Protein AF-A0A3N4IUD4-F1 (afdb_monomer_lite)

Foldseek 3Di:
DDDDDDDDDDDDDDPDPDDPPVDPFADEPVRLVVLLVVLQPPQHDDLQGAADDDDCDPQNVCCVPPVDGPPCPPPPDRDYDDPDPDDDPPDPPDDDDDDPDDDHDDPDPVVLVVDWPFDLDFDCVPQDQDQPSQWDWAWDQDPVRDTDTDTHGQSLFQKTFGGARPDPVRHIDMDGDSVPDDPPDDRDNDDDLVRSQCCFQVPNLVVVVVPDDPVVCVPPANGSVRD

Radius of gyration: 27.18 Å; chains: 1; bounding box: 48×54×85 Å

Structure (mmCIF, N/CA/C/O backbone):
data_AF-A0A3N4IUD4-F1
#
_entry.id   AF-A0A3N4IUD4-F1
#
loop_
_atom_site.group_PDB
_atom_site.id
_atom_site.type_symbol
_atom_site.label_atom_id
_atom_site.label_alt_id
_atom_site.label_comp_id
_atom_site.label_asym_id
_atom_site.label_entity_id
_atom_site.label_seq_id
_atom_site.pdbx_PDB_ins_code
_atom_site.Cartn_x
_atom_site.Cartn_y
_atom_site.Cartn_z
_atom_site.occupancy
_atom_site.B_iso_or_equiv
_atom_site.auth_seq_id
_atom_site.auth_comp_id
_atom_site.auth_asym_id
_atom_site.auth_atom_id
_atom_site.pdbx_PDB_model_num
ATOM 1 N N . MET A 1 1 ? 24.949 -31.202 -27.820 1.00 29.94 1 MET A N 1
ATOM 2 C CA . MET A 1 1 ? 25.195 -32.441 -28.591 1.00 29.94 1 MET A CA 1
ATOM 3 C C . MET A 1 1 ? 23.926 -32.795 -29.337 1.00 29.94 1 MET A C 1
ATOM 5 O O . MET A 1 1 ? 22.862 -32.584 -28.777 1.00 29.94 1 MET A O 1
ATOM 9 N N . LEU A 1 2 ? 24.103 -33.352 -30.538 1.00 25.28 2 LEU A N 1
ATOM 10 C CA . LEU A 1 2 ? 23.127 -33.728 -31.574 1.00 25.28 2 LEU A CA 1
ATOM 11 C C . LEU A 1 2 ? 22.821 -32.646 -32.622 1.00 25.28 2 LEU A C 1
ATOM 13 O O . LEU A 1 2 ? 21.850 -31.902 -32.572 1.00 25.28 2 LEU A O 1
ATOM 17 N N . SER A 1 3 ? 23.768 -32.628 -33.564 1.00 26.34 3 SER A N 1
ATOM 18 C CA . SER A 1 3 ? 23.677 -32.273 -34.980 1.00 26.34 3 SER A CA 1
ATOM 19 C C . SER A 1 3 ? 22.862 -33.320 -35.745 1.00 26.34 3 SER A C 1
ATOM 21 O O . SER A 1 3 ? 22.989 -34.505 -35.439 1.00 26.34 3 SER A O 1
ATOM 23 N N . THR A 1 4 ? 22.174 -32.891 -36.807 1.00 29.33 4 THR A N 1
ATOM 24 C CA . THR A 1 4 ? 22.043 -33.661 -38.055 1.00 29.33 4 THR A CA 1
ATOM 25 C C . THR A 1 4 ? 22.088 -32.719 -39.272 1.00 29.33 4 THR A C 1
ATOM 27 O O . THR A 1 4 ? 21.125 -32.012 -39.552 1.00 29.33 4 THR A O 1
ATOM 30 N N . HIS A 1 5 ? 23.257 -32.677 -39.930 1.00 26.64 5 HIS A N 1
ATOM 31 C CA . HIS A 1 5 ? 23.529 -32.749 -41.388 1.00 26.64 5 HIS A CA 1
ATOM 32 C C . HIS A 1 5 ? 22.307 -32.893 -42.334 1.00 26.64 5 HIS A C 1
ATOM 34 O O . HIS A 1 5 ? 21.393 -33.631 -41.995 1.00 26.64 5 HIS A O 1
ATOM 40 N N . LEU A 1 6 ? 22.216 -32.371 -43.570 1.00 28.86 6 LEU A N 1
ATOM 41 C CA . LEU A 1 6 ? 23.110 -31.762 -44.584 1.00 28.86 6 LEU A CA 1
ATOM 42 C C . LEU A 1 6 ? 22.201 -31.113 -45.683 1.00 28.86 6 LEU A C 1
ATOM 44 O O . LEU A 1 6 ? 20.998 -31.377 -45.689 1.00 28.86 6 LEU A O 1
ATOM 48 N N . PRO A 1 7 ? 22.734 -30.292 -46.615 1.00 33.38 7 PRO A N 1
ATOM 49 C CA . PRO A 1 7 ? 21.972 -29.508 -47.591 1.00 33.38 7 PRO A CA 1
ATOM 50 C C . PRO A 1 7 ? 21.630 -30.311 -48.855 1.00 33.38 7 PRO A C 1
ATOM 52 O O . PRO A 1 7 ? 22.414 -31.151 -49.297 1.00 33.38 7 PRO A O 1
ATOM 55 N N . CYS A 1 8 ? 20.496 -30.005 -49.489 1.00 25.62 8 CYS A N 1
ATOM 56 C CA . CYS A 1 8 ? 20.208 -30.476 -50.842 1.00 25.62 8 CYS A CA 1
ATOM 57 C C . CYS A 1 8 ? 20.730 -29.453 -51.864 1.00 25.62 8 CYS A C 1
ATOM 59 O O . CYS A 1 8 ? 20.323 -28.291 -51.860 1.00 25.62 8 CYS A O 1
ATOM 61 N N . GLN A 1 9 ? 21.669 -29.898 -52.702 1.00 34.81 9 GLN A N 1
ATOM 62 C CA . GLN A 1 9 ? 22.176 -29.196 -53.879 1.00 34.81 9 GLN A CA 1
ATOM 63 C C . GLN A 1 9 ? 21.225 -29.386 -55.069 1.00 34.81 9 GLN A C 1
ATOM 65 O O . GLN A 1 9 ? 20.751 -30.491 -55.315 1.00 34.81 9 GLN A O 1
ATOM 70 N N . ASN A 1 10 ? 21.096 -28.315 -55.855 1.00 32.09 10 ASN A N 1
ATOM 71 C CA . ASN A 1 10 ? 20.562 -28.242 -57.218 1.00 32.09 10 ASN A CA 1
ATOM 72 C C . ASN A 1 10 ? 19.047 -28.409 -57.399 1.00 32.09 10 ASN A C 1
ATOM 74 O O . ASN A 1 10 ? 18.563 -29.497 -57.684 1.00 32.09 10 ASN A O 1
ATOM 78 N N . CYS A 1 11 ? 18.343 -27.276 -57.458 1.00 27.81 11 CYS A N 1
ATOM 79 C CA . CYS A 1 11 ? 17.388 -27.020 -58.538 1.00 27.81 11 CYS A CA 1
ATOM 80 C C . CYS A 1 11 ? 17.362 -25.519 -58.859 1.00 27.81 11 CYS A C 1
ATOM 82 O O . CYS A 1 11 ? 16.798 -24.714 -58.132 1.00 27.81 11 CYS A O 1
ATOM 84 N N . SER A 1 12 ? 18.088 -25.189 -59.926 1.00 28.50 12 SER A N 1
ATOM 85 C CA . SER A 1 12 ? 17.726 -24.268 -61.004 1.00 28.50 12 SER A CA 1
ATOM 86 C C . SER A 1 12 ? 16.928 -23.011 -60.654 1.00 28.50 12 SER A C 1
ATOM 88 O O . SER A 1 12 ? 15.731 -23.057 -60.393 1.00 28.50 12 SER A O 1
ATOM 90 N N . ILE A 1 13 ? 17.599 -21.872 -60.822 1.00 38.94 13 ILE A N 1
ATOM 91 C CA . ILE A 1 13 ? 16.980 -20.571 -61.071 1.00 38.94 13 ILE A CA 1
ATOM 92 C C . ILE A 1 13 ? 16.037 -20.724 -62.272 1.00 38.94 13 ILE A C 1
ATOM 94 O O . ILE A 1 13 ? 16.482 -20.894 -63.407 1.00 38.94 13 ILE A O 1
ATOM 98 N N . GLN A 1 14 ? 14.738 -20.664 -62.013 1.00 29.84 14 GLN A N 1
ATOM 99 C CA . GLN A 1 14 ? 13.763 -20.195 -62.982 1.00 29.84 14 GLN A CA 1
ATOM 100 C C . GLN A 1 14 ? 13.055 -19.015 -62.331 1.00 29.84 14 GLN A C 1
ATOM 102 O O . GLN A 1 14 ? 12.218 -19.180 -61.445 1.00 29.84 14 GLN A O 1
ATOM 107 N N . GLU A 1 15 ? 13.468 -17.817 -62.751 1.00 34.19 15 GLU A N 1
ATOM 108 C CA . GLU A 1 15 ? 12.711 -16.582 -62.580 1.00 34.19 15 GLU A CA 1
ATOM 109 C C . GLU A 1 15 ? 11.329 -16.808 -63.184 1.00 34.19 15 GLU A C 1
ATOM 111 O O . GLU A 1 15 ? 11.114 -16.680 -64.389 1.00 34.19 15 GLU A O 1
ATOM 116 N N . THR A 1 16 ? 10.392 -17.207 -62.336 1.00 30.03 16 THR A N 1
ATOM 117 C CA . THR A 1 16 ? 8.985 -17.191 -62.692 1.00 30.03 16 THR A CA 1
ATOM 118 C C . THR A 1 16 ? 8.494 -15.843 -62.208 1.00 30.03 16 THR A C 1
ATOM 120 O O . THR A 1 16 ? 8.413 -15.592 -61.008 1.00 30.03 16 THR A O 1
ATOM 123 N N . GLN A 1 17 ? 8.290 -14.935 -63.162 1.00 36.47 17 GLN A N 1
ATOM 124 C CA . GLN A 1 17 ? 7.597 -13.671 -62.956 1.00 36.47 17 GLN A CA 1
ATOM 125 C C . GLN A 1 17 ? 6.178 -13.987 -62.471 1.00 36.47 17 GLN A C 1
ATOM 127 O O . GLN A 1 17 ? 5.252 -14.120 -63.269 1.00 36.47 17 GLN A O 1
ATOM 132 N N . GLU A 1 18 ? 6.010 -14.164 -61.165 1.00 31.47 18 GLU A N 1
ATOM 133 C CA . GLU A 1 18 ? 4.690 -14.215 -60.562 1.00 31.47 18 GLU A CA 1
ATOM 134 C C . GLU A 1 18 ? 4.228 -12.788 -60.311 1.00 31.47 18 GLU A C 1
ATOM 136 O O . GLU A 1 18 ? 4.825 -12.009 -59.568 1.00 31.47 18 GLU A O 1
ATOM 141 N N . ASN A 1 19 ? 3.189 -12.455 -61.070 1.00 30.14 19 ASN A N 1
ATOM 142 C CA . ASN A 1 19 ? 2.453 -11.211 -61.063 1.00 30.14 19 ASN A CA 1
ATOM 143 C C . ASN A 1 19 ? 2.289 -10.666 -59.645 1.00 30.14 19 ASN A C 1
ATOM 145 O O . ASN A 1 19 ? 1.702 -11.314 -58.780 1.00 30.14 19 ASN A O 1
ATOM 149 N N . ILE A 1 20 ? 2.764 -9.437 -59.459 1.00 32.34 20 ILE A N 1
ATOM 150 C CA . ILE A 1 20 ? 2.464 -8.601 -58.306 1.00 32.34 20 ILE A CA 1
ATOM 151 C C . ILE A 1 20 ? 0.946 -8.393 -58.305 1.00 32.34 20 ILE A C 1
ATOM 153 O O . ILE A 1 20 ? 0.419 -7.520 -58.991 1.00 32.34 20 ILE A O 1
ATOM 157 N N . VAL A 1 21 ? 0.229 -9.235 -57.567 1.00 36.41 21 VAL A N 1
ATOM 158 C CA . VAL A 1 21 ? -1.084 -8.865 -57.058 1.00 36.41 21 VAL A CA 1
ATOM 159 C C . VAL A 1 21 ? -0.784 -7.952 -55.880 1.00 36.41 21 VAL A C 1
ATOM 161 O O . VAL A 1 21 ? -0.346 -8.403 -54.824 1.00 36.41 21 VAL A O 1
ATOM 164 N N . GLU A 1 22 ? -0.924 -6.648 -56.107 1.00 41.34 22 GLU A N 1
ATOM 165 C CA . GLU A 1 22 ? -0.915 -5.631 -55.059 1.00 41.34 22 GLU A CA 1
ATOM 166 C C . GLU A 1 22 ? -2.097 -5.894 -54.115 1.00 41.34 22 GLU A C 1
ATOM 168 O O . GLU A 1 22 ? -3.186 -5.351 -54.294 1.00 41.34 22 GLU A O 1
ATOM 173 N N . ASP A 1 23 ? -1.909 -6.777 -53.132 1.00 39.41 23 ASP A N 1
ATOM 174 C CA . ASP A 1 23 ? -2.911 -7.020 -52.101 1.00 39.41 23 ASP A CA 1
ATOM 175 C C . ASP A 1 23 ? -2.666 -6.048 -50.941 1.00 39.41 23 ASP A C 1
ATOM 177 O O . ASP A 1 23 ? -1.755 -6.189 -50.116 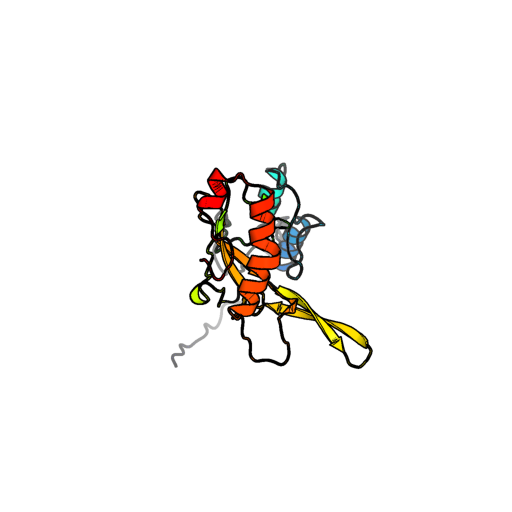1.00 39.41 23 ASP A O 1
ATOM 181 N N . TYR A 1 24 ? -3.454 -4.977 -50.961 1.00 46.94 24 TYR A N 1
ATOM 182 C CA . TYR A 1 24 ? -3.494 -3.936 -49.948 1.00 46.94 24 TYR A CA 1
ATOM 183 C C . TYR A 1 24 ? -3.915 -4.537 -48.594 1.00 46.94 24 TYR A C 1
ATOM 185 O O . TYR A 1 24 ? -4.984 -5.136 -48.498 1.00 46.94 24 TYR A O 1
ATOM 193 N N . ASN A 1 25 ? -3.102 -4.286 -47.553 1.00 50.88 25 ASN A N 1
ATOM 194 C CA . ASN A 1 25 ? -3.315 -4.507 -46.100 1.00 50.88 25 ASN A CA 1
ATOM 195 C C . ASN A 1 25 ? -2.392 -5.517 -45.402 1.00 50.88 25 ASN A C 1
ATOM 197 O O . ASN A 1 25 ? -2.758 -6.103 -44.380 1.00 50.88 25 ASN A O 1
ATOM 201 N N . ASN A 1 26 ? -1.168 -5.673 -45.890 1.00 51.97 26 ASN A N 1
ATOM 202 C CA . ASN A 1 26 ? -0.130 -6.377 -45.146 1.00 51.97 26 ASN A CA 1
ATOM 203 C C . ASN A 1 26 ? 0.578 -5.389 -44.222 1.00 51.97 26 ASN A C 1
ATOM 205 O O . ASN A 1 26 ? 1.075 -4.370 -44.698 1.00 51.97 26 ASN A O 1
ATOM 209 N N . ILE A 1 27 ? 0.612 -5.680 -42.918 1.00 55.41 27 ILE A N 1
ATOM 210 C CA . ILE A 1 27 ? 1.397 -4.889 -41.971 1.00 55.41 27 ILE A CA 1
ATOM 211 C C . ILE A 1 27 ? 2.424 -5.754 -41.247 1.00 55.41 27 ILE A C 1
ATOM 213 O O . ILE A 1 27 ? 2.137 -6.870 -40.810 1.00 55.41 27 ILE A O 1
ATOM 217 N N . ASN A 1 28 ? 3.641 -5.240 -41.119 1.00 60.28 28 ASN A N 1
ATOM 218 C CA . ASN A 1 28 ? 4.693 -5.891 -40.348 1.00 60.28 28 ASN A CA 1
ATOM 219 C C . ASN A 1 28 ? 4.474 -5.694 -38.830 1.00 60.28 28 ASN A C 1
ATOM 221 O O . ASN A 1 28 ? 3.633 -4.909 -38.390 1.00 60.28 28 ASN A O 1
ATOM 225 N N . LEU A 1 29 ? 5.240 -6.406 -37.993 1.00 49.75 29 LEU A N 1
ATOM 226 C CA . LEU A 1 29 ? 5.102 -6.332 -36.528 1.00 49.75 29 LEU A CA 1
ATOM 227 C C . LEU A 1 29 ? 5.301 -4.912 -35.976 1.00 49.75 29 LEU A C 1
ATOM 229 O O . LEU A 1 29 ? 4.660 -4.530 -34.993 1.00 49.75 29 LEU A O 1
ATOM 233 N N . HIS A 1 30 ? 6.172 -4.124 -36.606 1.00 57.16 30 HIS A N 1
ATOM 234 C CA . HIS A 1 30 ? 6.402 -2.740 -36.214 1.00 57.16 30 HIS A CA 1
ATOM 235 C C . HIS A 1 30 ? 5.164 -1.879 -36.495 1.00 57.16 30 HIS A C 1
ATOM 237 O O . HIS A 1 30 ? 4.685 -1.185 -35.601 1.00 57.16 30 HIS A O 1
ATOM 243 N N . GLU A 1 31 ? 4.580 -2.016 -37.681 1.00 56.97 31 GLU A N 1
ATOM 244 C CA . GLU A 1 31 ? 3.345 -1.348 -38.088 1.00 56.97 31 GLU A CA 1
ATOM 245 C C . GLU A 1 31 ? 2.139 -1.794 -37.250 1.00 56.97 31 GLU A C 1
ATOM 247 O O . GLU A 1 31 ? 1.318 -0.953 -36.889 1.00 56.97 31 GLU A O 1
ATOM 252 N N . LEU A 1 32 ? 2.055 -3.073 -36.850 1.00 58.19 32 LEU A N 1
ATOM 253 C CA . LEU A 1 32 ? 1.008 -3.561 -35.937 1.00 58.19 32 LEU A CA 1
ATOM 254 C C . LEU A 1 32 ? 1.154 -2.917 -34.562 1.00 58.19 32 LEU A C 1
ATOM 256 O O . LEU A 1 32 ? 0.176 -2.468 -33.968 1.00 58.19 32 LEU A O 1
ATOM 260 N N . THR A 1 33 ? 2.386 -2.834 -34.066 1.00 57.28 33 THR A N 1
ATOM 261 C CA . THR A 1 33 ? 2.673 -2.190 -32.783 1.00 57.28 33 THR A CA 1
ATOM 262 C C . THR A 1 33 ? 2.299 -0.708 -32.830 1.00 57.28 33 THR A C 1
ATOM 264 O O . THR A 1 33 ? 1.661 -0.208 -31.904 1.00 57.28 33 THR A O 1
ATOM 267 N N . SER A 1 34 ? 2.623 -0.011 -33.921 1.00 62.16 34 SER A N 1
ATOM 268 C CA . SER A 1 34 ? 2.233 1.385 -34.137 1.00 62.16 34 SER A CA 1
ATOM 269 C C . SER A 1 34 ? 0.718 1.562 -34.273 1.00 62.16 34 SER A C 1
ATOM 271 O O . SER A 1 34 ? 0.162 2.501 -33.706 1.00 62.16 34 SER A O 1
ATOM 273 N N . PHE A 1 35 ? 0.026 0.650 -34.960 1.00 62.19 35 PHE A N 1
ATOM 274 C CA . PHE A 1 35 ? -1.434 0.640 -35.048 1.00 62.19 35 PHE A CA 1
ATOM 275 C C . PHE A 1 35 ? -2.076 0.500 -33.663 1.00 62.19 35 PHE A C 1
ATOM 277 O O . PHE A 1 35 ? -2.896 1.332 -33.279 1.00 62.19 35 PHE A O 1
ATOM 284 N N . LEU A 1 36 ? -1.644 -0.489 -32.873 1.00 59.94 36 LEU A N 1
ATOM 285 C CA . LEU A 1 36 ? -2.142 -0.702 -31.514 1.00 59.94 36 LEU A CA 1
ATOM 286 C C . LEU A 1 36 ? -1.869 0.510 -30.616 1.00 59.94 36 LEU A C 1
ATOM 288 O O . LEU A 1 36 ? -2.752 0.913 -29.866 1.00 59.94 36 LEU A O 1
ATOM 292 N N . GLN A 1 37 ? -0.700 1.147 -30.736 1.00 62.66 37 GLN A N 1
ATOM 293 C CA . GLN A 1 37 ? -0.387 2.385 -30.013 1.00 62.66 37 GLN A CA 1
ATOM 294 C C . GLN A 1 37 ? -1.319 3.546 -30.390 1.00 62.66 37 GLN A C 1
ATOM 296 O O . GLN A 1 37 ? -1.754 4.277 -29.505 1.00 62.66 37 GLN A O 1
ATOM 301 N N . ASN A 1 38 ? -1.683 3.688 -31.666 1.00 63.06 38 ASN A N 1
ATOM 302 C CA . ASN A 1 38 ? -2.640 4.702 -32.131 1.00 63.06 38 ASN A CA 1
ATOM 303 C C . ASN A 1 38 ? -4.088 4.407 -31.694 1.00 63.06 38 ASN A C 1
ATOM 305 O O . ASN A 1 38 ? -4.947 5.297 -31.646 1.00 63.06 38 ASN A O 1
ATOM 309 N N . CYS A 1 39 ? -4.379 3.147 -31.377 1.00 57.44 39 CYS A N 1
ATOM 310 C CA . CYS A 1 39 ? -5.648 2.731 -30.801 1.00 57.44 39 CYS A CA 1
ATOM 311 C C . CYS A 1 39 ? -5.723 2.987 -29.294 1.00 57.44 39 CYS A C 1
ATOM 313 O O . CYS A 1 39 ? -6.825 2.974 -28.753 1.00 57.44 39 CYS A O 1
ATOM 315 N N . LEU A 1 40 ? -4.617 3.281 -28.610 1.00 59.00 40 LEU A N 1
ATOM 316 C CA . LEU A 1 40 ? -4.657 3.650 -27.200 1.00 59.00 40 LEU A CA 1
ATOM 317 C C . LEU A 1 40 ? -5.145 5.104 -27.041 1.00 59.00 40 LEU A C 1
ATOM 319 O O . LEU A 1 40 ? -4.781 5.975 -27.832 1.00 59.00 40 LEU A O 1
ATOM 323 N N . PRO A 1 41 ? -5.978 5.406 -26.030 1.00 59.25 41 PRO A N 1
ATOM 324 C CA . PRO A 1 41 ? -6.307 6.777 -25.665 1.00 59.25 41 PRO A CA 1
ATOM 325 C C . PRO A 1 41 ? -5.044 7.621 -25.441 1.00 59.25 41 PRO A C 1
ATOM 327 O O . PRO A 1 41 ? -4.057 7.136 -24.893 1.00 59.25 41 PRO A O 1
ATOM 330 N N . ASN A 1 42 ? -5.083 8.913 -25.782 1.00 61.56 42 ASN A N 1
ATOM 331 C CA . ASN A 1 42 ? -3.950 9.832 -25.564 1.00 61.56 42 ASN A CA 1
ATOM 332 C C . ASN A 1 42 ? -3.522 9.932 -24.084 1.00 61.56 42 ASN A C 1
ATOM 334 O O . ASN A 1 42 ? -2.406 10.345 -23.779 1.00 61.56 42 ASN A O 1
ATOM 338 N N . ASP A 1 43 ? -4.424 9.582 -23.164 1.00 53.19 43 ASP A N 1
ATOM 339 C CA . ASP A 1 43 ? -4.216 9.525 -21.718 1.00 53.19 43 ASP A CA 1
ATOM 340 C C . ASP A 1 43 ? -3.935 8.103 -21.194 1.00 53.19 43 ASP A C 1
ATOM 342 O O . ASP A 1 43 ? -3.904 7.895 -19.979 1.00 53.19 43 ASP A O 1
ATOM 346 N N . TYR A 1 44 ? -3.721 7.124 -22.080 1.00 53.19 44 TYR A N 1
ATOM 347 C CA . TYR A 1 44 ? -3.381 5.759 -21.694 1.00 53.19 44 TYR A CA 1
ATOM 348 C C . TYR A 1 44 ? -2.054 5.731 -20.922 1.00 53.19 44 TYR A C 1
ATOM 350 O O . TYR A 1 44 ? -1.090 6.400 -21.323 1.00 53.19 44 TYR A O 1
ATOM 358 N N . PRO A 1 45 ? -1.974 4.990 -19.800 1.00 50.94 45 PRO A N 1
ATOM 359 C CA . PRO A 1 45 ? -0.762 4.912 -19.010 1.00 50.94 45 PRO A CA 1
ATOM 360 C C . PRO A 1 45 ? 0.383 4.410 -19.876 1.00 50.94 45 PRO A C 1
ATOM 362 O O . PRO A 1 45 ? 0.354 3.319 -20.443 1.00 50.94 45 PRO A O 1
ATOM 365 N N . GLN A 1 46 ? 1.429 5.224 -19.951 1.00 54.38 46 GLN A N 1
ATOM 366 C CA . GLN A 1 46 ? 2.695 4.748 -20.475 1.00 54.38 46 GLN A CA 1
ATOM 367 C C . GLN A 1 46 ? 3.194 3.605 -19.580 1.00 54.38 46 GLN A C 1
ATOM 369 O O . GLN A 1 46 ? 2.945 3.657 -18.373 1.00 54.38 46 GLN A O 1
ATOM 374 N N . PRO A 1 47 ? 3.955 2.628 -20.109 1.00 42.22 47 PRO A N 1
ATOM 375 C CA . PRO A 1 47 ? 4.489 1.498 -19.334 1.00 42.22 47 PRO A CA 1
ATOM 376 C C . PRO A 1 47 ? 5.261 1.891 -18.054 1.00 42.22 47 PRO A C 1
ATOM 378 O O . PRO A 1 47 ? 5.536 1.056 -17.201 1.00 42.22 47 PRO A O 1
ATOM 381 N N . THR A 1 48 ? 5.605 3.173 -17.901 1.00 40.66 48 THR A N 1
ATOM 382 C CA . THR A 1 48 ? 6.339 3.771 -16.779 1.00 40.66 48 THR A CA 1
ATOM 383 C C . THR A 1 48 ? 5.497 4.688 -15.876 1.00 40.66 48 THR A C 1
ATOM 385 O O . THR A 1 48 ? 6.034 5.280 -14.939 1.00 40.66 48 THR A O 1
ATOM 388 N N . LYS A 1 49 ? 4.190 4.852 -16.131 1.00 41.41 49 LYS A N 1
ATOM 389 C CA . LYS A 1 49 ? 3.290 5.738 -15.372 1.00 41.41 49 LYS A CA 1
ATOM 390 C C . LYS A 1 49 ? 2.095 4.968 -14.808 1.00 41.41 49 LYS A C 1
ATOM 392 O O . LYS A 1 49 ? 1.381 4.277 -15.521 1.00 41.41 49 LYS A O 1
ATOM 397 N N . PHE A 1 50 ? 1.865 5.126 -13.506 1.00 36.53 50 PHE A N 1
ATOM 398 C CA . PHE A 1 50 ? 0.824 4.406 -12.775 1.00 36.53 50 PHE A CA 1
ATOM 399 C C . PHE A 1 50 ? -0.585 4.949 -13.039 1.00 36.53 50 PHE A C 1
ATOM 401 O O . PHE A 1 50 ? -0.854 6.121 -12.769 1.00 36.53 50 PHE A O 1
ATOM 408 N N . GLY A 1 51 ? -1.500 4.041 -13.386 1.00 45.38 51 GLY A N 1
ATOM 409 C CA . GLY A 1 51 ? -2.947 4.233 -13.300 1.00 45.38 51 GLY A CA 1
ATOM 410 C C . GLY A 1 51 ? -3.598 4.856 -14.536 1.00 45.38 51 GLY A C 1
ATOM 411 O O . GLY A 1 51 ? -3.131 5.854 -15.073 1.00 45.38 51 GLY A O 1
ATOM 412 N N . TYR A 1 52 ? -4.742 4.290 -14.918 1.00 46.84 52 TYR A N 1
ATOM 413 C CA . TYR A 1 52 ? -5.743 4.924 -15.771 1.00 46.84 52 TYR A CA 1
ATOM 414 C C . TYR A 1 52 ? -6.931 5.275 -14.870 1.00 46.84 52 TYR A C 1
ATOM 416 O O . TYR A 1 52 ? -7.498 4.389 -14.236 1.00 46.84 52 TYR A O 1
ATOM 424 N N . SER A 1 53 ? -7.246 6.564 -14.702 1.00 46.31 53 SER A N 1
ATOM 425 C CA . SER A 1 53 ? -8.256 7.019 -13.727 1.00 46.31 53 SER A CA 1
ATOM 426 C C . SER A 1 53 ? -9.541 7.543 -14.362 1.00 46.31 53 SER A C 1
ATOM 428 O O . SER A 1 53 ? -10.235 8.341 -13.732 1.00 46.31 53 SER A O 1
ATOM 430 N N . LYS A 1 54 ? -9.817 7.169 -15.612 1.00 55.56 54 LYS A N 1
ATOM 431 C CA . LYS A 1 54 ? -11.054 7.536 -16.302 1.00 55.56 54 LYS A CA 1
ATOM 432 C C . LYS A 1 54 ? -12.127 6.493 -16.018 1.00 55.56 54 LYS A C 1
ATOM 434 O O . LYS A 1 54 ? -11.809 5.311 -15.900 1.00 55.56 54 LYS A O 1
ATOM 439 N N . GLU A 1 55 ? -13.379 6.929 -15.912 1.00 52.41 55 GLU A N 1
ATOM 440 C CA . GLU A 1 55 ? -14.503 5.996 -15.951 1.00 52.41 55 GLU A CA 1
ATOM 441 C C . GLU A 1 55 ? -14.473 5.279 -17.300 1.00 52.41 55 GLU A C 1
ATOM 443 O O . GLU A 1 55 ? -14.513 5.902 -18.362 1.00 52.41 55 GLU A O 1
ATOM 448 N N . LEU A 1 56 ? -14.300 3.963 -17.235 1.00 57.62 56 LEU A N 1
ATOM 449 C CA . LEU A 1 56 ? -14.256 3.102 -18.399 1.00 57.62 56 LEU A CA 1
ATOM 450 C C . LEU A 1 56 ? -15.693 2.873 -18.854 1.00 57.62 56 LEU A C 1
ATOM 452 O O . LEU A 1 56 ? -16.418 2.085 -18.250 1.00 57.62 56 LEU A O 1
ATOM 456 N N . ASN A 1 57 ? -16.117 3.585 -19.895 1.00 58.78 57 ASN A N 1
ATOM 457 C CA . ASN A 1 57 ? -17.328 3.198 -20.607 1.00 58.78 57 ASN A CA 1
ATOM 458 C C . ASN A 1 57 ? -17.054 1.919 -21.426 1.00 58.78 57 ASN A C 1
ATOM 460 O O . ASN A 1 57 ? -15.905 1.496 -21.594 1.00 58.78 57 ASN A O 1
ATOM 464 N N . GLU A 1 58 ? -18.115 1.265 -21.892 1.00 59.50 58 GLU A N 1
ATOM 465 C CA . GLU A 1 58 ? -18.014 0.006 -22.642 1.00 59.50 58 GLU A CA 1
ATOM 466 C C . GLU A 1 58 ? -17.132 0.157 -23.895 1.00 59.50 58 GLU A C 1
ATOM 468 O O . GLU A 1 58 ? -16.303 -0.701 -24.185 1.00 59.50 58 GLU A O 1
ATOM 473 N N . GLU A 1 59 ? -17.219 1.310 -24.559 1.00 63.28 59 GLU A N 1
ATOM 474 C CA . GLU A 1 59 ? -16.417 1.674 -25.729 1.00 63.28 59 GLU A CA 1
ATOM 475 C C . GLU A 1 59 ? -14.915 1.747 -25.441 1.00 63.28 59 GLU A C 1
ATOM 477 O O . GLU A 1 59 ? -14.119 1.091 -26.112 1.00 63.28 59 GLU A O 1
ATOM 482 N N . LEU A 1 60 ? -14.522 2.492 -24.408 1.00 60.34 60 LEU A N 1
ATOM 483 C CA . LEU A 1 60 ? -13.140 2.584 -23.948 1.00 60.34 60 LEU A CA 1
ATOM 484 C C . LEU A 1 60 ? -12.647 1.226 -23.459 1.00 60.34 60 LEU A C 1
ATOM 486 O O . LEU A 1 60 ? -11.500 0.880 -23.702 1.00 60.34 60 LEU A O 1
ATOM 490 N N . SER A 1 61 ? -13.495 0.432 -22.807 1.00 58.34 61 SER A N 1
ATOM 491 C CA . SER A 1 61 ? -13.123 -0.912 -22.352 1.00 58.34 61 SER A CA 1
ATOM 492 C C . SER A 1 61 ? -12.799 -1.829 -23.534 1.00 58.34 61 SER A C 1
ATOM 494 O O . SER A 1 61 ? -11.736 -2.445 -23.554 1.00 58.34 61 SER A O 1
ATOM 496 N N . LEU A 1 62 ? -13.657 -1.870 -24.556 1.00 58.16 62 LEU A N 1
ATOM 497 C CA . LEU A 1 62 ? -13.423 -2.650 -25.777 1.00 58.16 62 LEU A CA 1
ATOM 498 C C . LEU A 1 62 ? -12.175 -2.176 -26.530 1.00 58.16 62 LEU A C 1
ATOM 500 O O . LEU A 1 62 ? -11.365 -2.986 -26.981 1.00 58.16 62 LEU A O 1
ATOM 504 N N . GLN A 1 63 ? -11.964 -0.864 -26.597 1.00 61.09 63 GLN A N 1
ATOM 505 C CA . GLN A 1 63 ? -10.784 -0.289 -27.229 1.00 61.09 63 GLN A CA 1
ATOM 506 C C . GLN A 1 63 ? -9.494 -0.620 -26.464 1.00 61.09 63 GLN A C 1
ATOM 508 O O . GLN A 1 63 ? -8.477 -0.911 -27.088 1.00 61.09 63 GLN A O 1
ATOM 513 N N . LEU A 1 64 ? -9.524 -0.610 -25.130 1.00 56.72 64 LEU A N 1
ATOM 514 C CA . LEU A 1 64 ? -8.352 -0.867 -24.293 1.00 56.72 64 LEU A CA 1
ATOM 515 C C . LEU A 1 64 ? -7.987 -2.346 -24.186 1.00 56.72 64 LEU A C 1
ATOM 517 O O . LEU A 1 64 ? -6.806 -2.678 -24.234 1.00 56.72 64 LEU A O 1
ATOM 521 N N . PHE A 1 65 ? -8.976 -3.225 -24.028 1.00 55.75 65 PHE A N 1
ATOM 522 C CA . PHE A 1 65 ? -8.733 -4.655 -23.825 1.00 55.75 65 PHE A CA 1
ATOM 523 C C . PHE A 1 65 ? -8.650 -5.438 -25.133 1.00 55.75 65 PHE A C 1
ATOM 525 O O . PHE A 1 65 ? -7.986 -6.469 -25.173 1.00 55.75 65 PHE A O 1
ATOM 532 N N . CYS A 1 66 ? -9.302 -4.965 -26.198 1.00 56.44 66 CYS A N 1
ATOM 533 C CA . CYS A 1 66 ? -9.355 -5.679 -27.473 1.00 56.44 66 CYS A CA 1
ATOM 534 C C . CYS A 1 66 ? -8.694 -4.912 -28.628 1.00 56.44 66 CYS A C 1
ATOM 536 O O . CYS A 1 66 ? -8.548 -5.475 -29.709 1.00 56.44 66 CYS A O 1
ATOM 538 N N . GLY A 1 67 ? -8.320 -3.638 -28.447 1.00 53.34 67 GLY A N 1
ATOM 539 C CA . GLY A 1 67 ? -7.783 -2.798 -29.526 1.00 53.34 67 GLY A CA 1
ATOM 540 C C . GLY A 1 67 ? -8.829 -2.367 -30.565 1.00 53.34 67 GLY A C 1
ATOM 541 O O . GLY A 1 67 ? -8.470 -1.796 -31.594 1.00 53.34 67 GLY A O 1
ATOM 542 N N . VAL A 1 68 ? -10.119 -2.627 -30.318 1.00 55.34 68 VAL A N 1
ATOM 543 C CA . VAL A 1 68 ? -11.216 -2.401 -31.272 1.00 55.34 68 VAL A CA 1
ATOM 544 C C . VAL A 1 68 ? -12.020 -1.167 -30.868 1.00 55.34 68 VAL A C 1
ATOM 546 O O . VAL A 1 68 ? -12.607 -1.131 -29.790 1.00 55.34 68 VAL A O 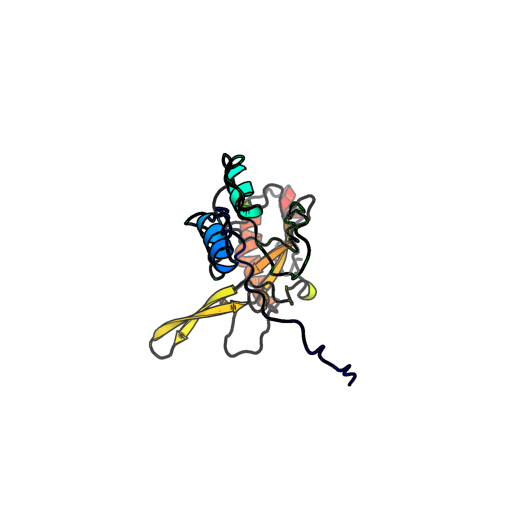1
ATOM 549 N N . ARG A 1 69 ? -12.092 -0.157 -31.743 1.00 56.41 69 ARG A N 1
ATOM 550 C CA . ARG A 1 69 ? -13.021 0.973 -31.570 1.00 56.41 69 ARG A CA 1
ATOM 551 C C . ARG A 1 69 ? -14.436 0.543 -31.973 1.00 56.41 69 ARG A C 1
ATOM 553 O O . ARG A 1 69 ? -14.608 -0.073 -33.030 1.00 56.41 69 ARG A O 1
ATOM 560 N N . ILE A 1 70 ? -15.448 0.872 -31.164 1.00 45.81 70 ILE A N 1
ATOM 561 C CA . ILE A 1 70 ? -16.856 0.655 -31.540 1.00 45.81 70 ILE A CA 1
ATOM 562 C C . ILE A 1 70 ? -17.122 1.423 -32.844 1.00 45.81 70 ILE A C 1
ATOM 564 O O . ILE A 1 70 ? -16.849 2.615 -32.938 1.00 45.81 70 ILE A O 1
ATOM 568 N N . GLY A 1 71 ? -17.603 0.723 -33.876 1.00 51.50 71 GLY A N 1
ATOM 569 C CA . GLY A 1 71 ? -17.819 1.277 -35.222 1.00 51.50 71 GLY A CA 1
ATOM 570 C C . GLY A 1 71 ? -16.804 0.830 -36.284 1.00 51.50 71 GLY A C 1
ATOM 571 O O . GLY A 1 71 ? -17.069 0.998 -37.471 1.00 51.50 71 GLY A O 1
ATOM 572 N N . CYS A 1 72 ? -15.701 0.176 -35.901 1.00 49.16 72 CYS A N 1
ATOM 573 C CA . CYS A 1 72 ? -14.713 -0.393 -36.833 1.00 49.16 72 CYS A CA 1
ATOM 574 C C . CYS A 1 72 ? -15.036 -1.828 -37.295 1.00 49.16 72 CYS A C 1
ATOM 576 O O . CYS A 1 72 ? -14.147 -2.524 -37.775 1.00 49.16 72 CYS A O 1
ATOM 578 N N . TYR A 1 73 ? -16.290 -2.286 -37.200 1.00 50.41 73 TYR A N 1
ATOM 579 C CA . TYR A 1 73 ? -16.691 -3.638 -37.634 1.00 50.41 73 TYR A CA 1
ATOM 580 C C . TYR A 1 73 ? -16.425 -3.911 -39.128 1.00 50.41 73 TYR A C 1
ATOM 582 O O . TYR A 1 73 ? -16.306 -5.065 -39.525 1.00 50.41 73 TYR A O 1
ATOM 590 N N . ASN A 1 74 ? -16.293 -2.849 -39.934 1.00 48.41 74 ASN A N 1
ATOM 591 C CA . ASN A 1 74 ? -16.012 -2.915 -41.371 1.00 48.41 74 ASN A CA 1
ATOM 592 C C . ASN A 1 74 ? -14.579 -2.487 -41.740 1.00 48.41 74 ASN A C 1
ATOM 594 O O . ASN A 1 74 ? -14.231 -2.480 -42.919 1.00 48.41 74 ASN A O 1
ATOM 598 N N . SER A 1 75 ? -13.747 -2.095 -40.772 1.00 48.66 75 SER A N 1
ATOM 599 C CA . SER A 1 75 ? -12.335 -1.793 -41.021 1.00 48.66 75 SER A CA 1
ATOM 600 C C . SER A 1 75 ? -11.558 -3.109 -40.988 1.00 48.66 75 SER A C 1
ATOM 602 O O . SER A 1 75 ? -11.648 -3.838 -40.003 1.00 48.66 75 SER A O 1
ATOM 604 N N . GLN A 1 76 ? -10.818 -3.440 -42.053 1.00 49.59 76 GLN A N 1
ATOM 605 C CA . GLN A 1 76 ? -9.975 -4.641 -42.083 1.00 49.59 76 GLN A CA 1
ATOM 606 C C . GLN A 1 76 ? -9.008 -4.615 -40.892 1.00 49.59 76 GLN A C 1
ATOM 608 O O . GLN A 1 76 ? -8.102 -3.787 -40.834 1.00 49.59 76 GLN A O 1
ATOM 613 N N . ILE A 1 77 ? -9.236 -5.510 -39.925 1.00 51.91 77 ILE A N 1
ATOM 614 C CA . ILE A 1 77 ? -8.323 -5.724 -38.801 1.00 51.91 77 ILE A CA 1
ATOM 615 C C . ILE A 1 77 ? -6.974 -6.122 -39.405 1.00 51.91 77 ILE A C 1
ATOM 617 O O . ILE A 1 77 ? -6.940 -7.085 -40.183 1.00 51.91 77 ILE A O 1
ATOM 621 N N . PRO A 1 78 ? -5.882 -5.410 -39.090 1.00 47.03 78 PRO A N 1
ATOM 622 C CA . PRO A 1 78 ? -4.604 -5.719 -39.696 1.00 47.03 78 PRO A CA 1
ATOM 623 C C . PRO A 1 78 ? -4.150 -7.126 -39.306 1.00 47.03 78 PRO A C 1
ATOM 625 O O . PRO A 1 78 ? -4.171 -7.494 -38.129 1.00 47.03 78 PRO A O 1
ATOM 628 N N . ARG A 1 79 ? -3.765 -7.927 -40.299 1.00 48.19 79 ARG A N 1
ATOM 629 C CA . ARG A 1 79 ? -3.341 -9.313 -40.093 1.00 48.19 79 ARG A CA 1
ATOM 630 C C . ARG A 1 79 ? -1.825 -9.355 -39.989 1.00 48.19 79 ARG A C 1
ATOM 632 O O . ARG A 1 79 ? -1.133 -8.915 -40.901 1.00 48.19 79 ARG A O 1
ATOM 639 N N . LEU A 1 80 ? -1.318 -9.883 -38.877 1.00 42.66 80 LEU A N 1
ATOM 640 C CA . LEU A 1 80 ? 0.110 -10.126 -38.721 1.00 42.66 80 LEU A CA 1
ATOM 641 C C . LEU A 1 80 ? 0.484 -11.377 -39.523 1.00 42.66 80 LEU A C 1
ATOM 643 O O . LEU A 1 80 ? -0.000 -12.467 -39.216 1.00 42.66 80 LEU A O 1
ATOM 647 N N . PHE A 1 81 ? 1.343 -11.229 -40.529 1.00 47.34 81 PHE A N 1
ATOM 648 C CA . PHE A 1 81 ? 1.933 -12.375 -41.215 1.00 47.34 81 PHE A CA 1
ATOM 649 C C . PHE A 1 81 ? 3.205 -12.801 -40.473 1.00 47.34 81 PHE A C 1
ATOM 651 O O . PHE A 1 81 ? 4.111 -11.994 -40.264 1.00 47.34 81 PHE A O 1
ATOM 658 N N . ILE A 1 82 ? 3.268 -14.064 -40.055 1.00 48.22 82 ILE A N 1
ATOM 659 C CA . ILE A 1 82 ? 4.515 -14.704 -39.629 1.00 48.22 82 ILE A CA 1
ATOM 660 C C . ILE A 1 82 ? 5.019 -15.435 -40.868 1.00 48.22 82 ILE A C 1
ATOM 662 O O . ILE A 1 82 ? 4.317 -16.319 -41.358 1.00 48.22 82 ILE A O 1
ATOM 666 N N . GLU A 1 83 ? 6.186 -15.049 -41.394 1.00 46.56 83 GLU A N 1
ATOM 667 C CA . GLU A 1 83 ? 6.824 -15.739 -42.521 1.00 46.56 83 GLU A CA 1
ATOM 668 C C . GLU A 1 83 ? 7.014 -17.217 -42.167 1.00 46.56 83 GLU A C 1
ATOM 670 O O . GLU A 1 83 ? 7.960 -17.615 -41.488 1.00 46.56 83 GLU A O 1
ATOM 675 N N . SER A 1 84 ? 6.071 -18.043 -42.600 1.00 45.88 84 SER A N 1
ATOM 676 C CA . SER A 1 84 ? 6.191 -19.487 -42.585 1.00 45.88 84 SER A CA 1
ATOM 677 C C . SER A 1 84 ? 6.175 -19.921 -44.036 1.00 45.88 84 SER A C 1
ATOM 679 O O . SER A 1 84 ? 5.206 -19.723 -44.767 1.00 45.88 84 SER A O 1
ATOM 681 N N . ASN A 1 85 ? 7.310 -20.450 -44.478 1.00 46.59 85 ASN A N 1
ATOM 682 C CA . ASN A 1 85 ? 7.396 -21.098 -45.771 1.00 46.59 85 ASN A CA 1
ATOM 683 C C . ASN A 1 85 ? 6.404 -22.268 -45.773 1.00 46.59 85 ASN A C 1
ATOM 685 O O . ASN A 1 85 ? 6.614 -23.255 -45.068 1.00 46.59 85 ASN A O 1
ATOM 689 N N . ASN A 1 86 ? 5.382 -22.133 -46.619 1.00 46.09 86 ASN A N 1
ATOM 690 C CA . ASN A 1 86 ? 4.391 -23.121 -47.052 1.00 46.09 86 ASN A CA 1
ATOM 691 C C . ASN A 1 86 ? 3.031 -23.113 -46.327 1.00 46.09 86 ASN A C 1
ATOM 693 O O . ASN A 1 86 ? 2.912 -23.465 -45.158 1.00 46.09 86 ASN A O 1
ATOM 697 N N . HIS A 1 87 ? 2.015 -22.861 -47.163 1.00 46.53 87 HIS A N 1
ATOM 698 C CA . HIS A 1 87 ? 0.563 -23.011 -47.002 1.00 46.53 87 HIS A CA 1
ATOM 699 C C . HIS A 1 87 ? -0.223 -21.804 -46.457 1.00 46.53 87 HIS A C 1
ATOM 701 O O . HIS A 1 87 ? -0.355 -21.573 -45.260 1.00 46.53 87 HIS A O 1
ATOM 707 N N . HIS A 1 88 ? -0.821 -21.079 -47.413 1.00 47.81 88 HIS A N 1
ATOM 708 C CA . HIS A 1 88 ? -1.873 -20.073 -47.253 1.00 47.81 88 HIS A CA 1
ATOM 709 C C . HIS A 1 88 ? -3.204 -20.690 -46.791 1.00 47.81 88 HIS A C 1
ATOM 711 O O . HIS A 1 88 ? -4.212 -20.604 -47.491 1.00 47.81 88 HIS A O 1
ATOM 717 N N . ASP A 1 89 ? -3.237 -21.281 -45.604 1.00 48.69 89 ASP A N 1
ATOM 718 C CA . ASP A 1 89 ? -4.508 -21.522 -44.933 1.00 48.69 89 ASP A CA 1
ATOM 719 C C . ASP A 1 89 ? -4.848 -20.281 -44.100 1.00 48.69 89 ASP A C 1
ATOM 721 O O . ASP A 1 89 ? -4.231 -19.979 -43.078 1.00 48.69 89 ASP A O 1
ATOM 725 N N . LEU A 1 90 ? -5.820 -19.511 -44.595 1.00 49.84 90 LEU A N 1
ATOM 726 C CA . LEU A 1 90 ? -6.402 -18.337 -43.946 1.00 49.84 90 LEU A CA 1
ATOM 727 C C . LEU A 1 90 ? -7.173 -18.758 -42.688 1.00 49.84 90 LEU A C 1
ATOM 729 O O . LEU A 1 90 ? -8.404 -18.754 -42.662 1.00 49.84 90 LEU A O 1
ATOM 733 N N . PHE A 1 91 ? -6.463 -19.116 -41.625 1.00 47.22 91 PHE A N 1
ATOM 734 C CA . PHE A 1 91 ? -7.083 -19.276 -40.321 1.00 47.22 91 PHE A CA 1
ATOM 735 C C . PHE A 1 91 ? -7.381 -17.885 -39.745 1.00 47.22 91 PHE A C 1
ATOM 737 O O . PHE A 1 91 ? -6.480 -17.042 -39.692 1.00 47.22 91 PHE A O 1
ATOM 744 N N . PRO A 1 92 ? -8.624 -17.593 -39.318 1.00 49.97 92 PRO A N 1
ATOM 745 C CA . PRO A 1 92 ? -8.889 -16.388 -38.548 1.00 49.97 92 PRO A CA 1
ATOM 746 C C . PRO A 1 92 ? -8.026 -16.446 -37.286 1.00 49.97 92 PRO A C 1
ATOM 748 O O . PRO A 1 92 ? -8.233 -17.293 -36.419 1.00 49.97 92 PRO A O 1
ATOM 751 N N . VAL A 1 93 ? -7.022 -15.569 -37.208 1.00 50.47 93 VAL A N 1
ATOM 752 C CA . VAL A 1 93 ? -6.169 -15.447 -36.025 1.00 50.47 93 VAL A CA 1
ATOM 753 C C . VAL A 1 93 ? -7.029 -14.854 -34.923 1.00 50.47 93 VAL A C 1
ATOM 755 O O . VAL A 1 93 ? -7.265 -13.648 -34.856 1.00 50.47 93 VAL A O 1
ATOM 758 N N . GLN A 1 94 ? -7.559 -15.732 -34.087 1.00 52.91 94 GLN A N 1
ATOM 759 C CA . GLN A 1 94 ? -8.298 -15.339 -32.910 1.00 52.91 94 GLN A CA 1
ATOM 760 C C . GLN A 1 94 ? -7.272 -14.930 -31.852 1.00 52.91 94 GLN A C 1
ATOM 762 O O . GLN A 1 94 ? -6.492 -15.748 -31.367 1.00 52.91 94 GLN A O 1
ATOM 767 N N . CYS A 1 95 ? -7.210 -13.631 -31.565 1.00 52.56 95 CYS A N 1
ATOM 768 C CA . CYS A 1 95 ? -6.353 -13.104 -30.514 1.00 52.56 95 CYS A CA 1
ATOM 769 C C . CYS A 1 95 ? -6.968 -13.472 -29.161 1.00 52.56 95 CYS A C 1
ATOM 771 O O . CYS A 1 95 ? -8.091 -13.066 -28.854 1.00 52.56 95 CYS A O 1
ATOM 773 N N . TYR A 1 96 ? -6.235 -14.244 -28.366 1.00 57.97 96 TYR A N 1
ATOM 774 C CA . TYR A 1 96 ? -6.577 -14.533 -26.981 1.00 57.97 96 TYR A CA 1
ATOM 775 C C . TYR A 1 96 ? -5.566 -13.817 -26.092 1.00 57.97 96 TYR A C 1
ATOM 777 O O . TYR A 1 96 ? -4.360 -14.011 -26.239 1.00 57.97 96 TYR A O 1
ATOM 785 N N . TYR A 1 97 ? -6.058 -12.982 -25.182 1.00 62.88 97 TYR A N 1
ATOM 786 C CA . TYR A 1 97 ? -5.232 -12.377 -24.146 1.00 62.88 97 TYR A CA 1
ATOM 787 C C . TYR A 1 97 ? -5.291 -13.258 -22.907 1.00 62.88 97 TYR A C 1
ATOM 789 O O . TYR A 1 97 ? -6.372 -13.476 -22.360 1.00 62.88 97 TYR A O 1
ATOM 797 N N . ASP A 1 98 ? -4.134 -13.740 -22.466 1.00 68.56 98 ASP A N 1
ATOM 798 C CA . ASP A 1 98 ? -4.007 -14.332 -21.141 1.00 68.56 98 ASP A CA 1
ATOM 799 C C . ASP A 1 98 ? -3.802 -13.197 -20.130 1.00 68.56 98 ASP A C 1
ATOM 801 O O . ASP A 1 98 ? -2.777 -12.511 -20.138 1.00 68.56 98 ASP A O 1
ATOM 805 N N . ILE A 1 99 ? -4.834 -12.908 -19.335 1.00 70.50 99 ILE A N 1
ATOM 806 C CA . ILE A 1 99 ? -4.774 -11.880 -18.292 1.00 70.50 99 ILE A CA 1
ATOM 807 C C . ILE A 1 99 ? -4.461 -12.580 -16.972 1.00 70.50 99 ILE A C 1
ATOM 809 O O . ILE A 1 99 ? -5.367 -13.008 -16.257 1.00 70.50 99 ILE A O 1
ATOM 813 N N . ASP A 1 100 ? -3.178 -12.631 -16.617 1.00 67.00 100 ASP A N 1
ATOM 814 C CA . ASP A 1 100 ? -2.727 -13.262 -15.371 1.00 67.00 100 ASP A CA 1
ATOM 815 C C . ASP A 1 100 ? -3.189 -12.506 -14.111 1.00 67.00 100 ASP A C 1
ATOM 817 O O . ASP A 1 100 ? -3.400 -13.098 -13.051 1.00 67.00 100 ASP A O 1
ATOM 821 N N . SER A 1 101 ? -3.311 -11.171 -14.183 1.00 71.50 101 SER A N 1
ATOM 822 C CA . SER A 1 101 ? -3.764 -10.342 -13.057 1.00 71.50 101 SER A CA 1
ATOM 823 C C . SER A 1 101 ? -4.143 -8.913 -13.460 1.00 71.50 101 SER A C 1
ATOM 825 O O . SER A 1 101 ? -3.682 -8.387 -14.471 1.00 71.50 101 SER A O 1
ATOM 827 N N . PHE A 1 102 ? -4.947 -8.250 -12.620 1.00 75.81 102 PHE A N 1
ATOM 828 C CA . PHE A 1 102 ? -5.192 -6.808 -12.682 1.00 75.81 102 PHE A CA 1
ATOM 829 C C . PHE A 1 102 ? -4.775 -6.150 -11.364 1.00 75.81 102 PHE A C 1
ATOM 831 O O . PHE A 1 102 ? -5.011 -6.683 -10.279 1.00 75.81 102 PHE A O 1
ATOM 838 N N . ILE A 1 103 ? -4.161 -4.970 -11.449 1.00 81.69 103 ILE A N 1
ATOM 839 C CA . ILE A 1 103 ? -3.763 -4.176 -10.283 1.00 81.69 103 ILE A CA 1
ATOM 840 C C . ILE A 1 103 ? -4.139 -2.721 -10.546 1.00 81.69 103 ILE A C 1
ATOM 842 O O . ILE A 1 103 ? -3.875 -2.179 -11.617 1.00 81.69 103 ILE A O 1
ATOM 846 N N . GLY A 1 104 ? -4.749 -2.074 -9.554 1.00 82.88 104 GLY A N 1
ATOM 847 C CA . GLY A 1 104 ? -5.167 -0.679 -9.638 1.00 82.88 104 GLY A CA 1
ATOM 848 C C . GLY A 1 104 ? -4.682 0.132 -8.444 1.00 82.88 104 GLY A C 1
ATOM 849 O O . GLY A 1 104 ? -4.683 -0.343 -7.310 1.00 82.88 104 GLY A O 1
ATOM 850 N N . LYS A 1 105 ? -4.299 1.389 -8.688 1.00 83.88 105 LYS A N 1
ATOM 851 C CA . LYS A 1 105 ? -4.047 2.360 -7.618 1.00 83.88 105 LYS A CA 1
ATOM 852 C C . LYS A 1 105 ? -5.356 3.049 -7.246 1.00 83.88 105 LYS A C 1
ATOM 854 O O . LYS A 1 105 ? -5.886 3.839 -8.025 1.00 83.88 105 LYS A O 1
ATOM 859 N N . ALA A 1 106 ? -5.842 2.799 -6.037 1.00 83.44 106 ALA A N 1
ATOM 860 C CA . ALA A 1 106 ? -6.973 3.534 -5.490 1.00 83.44 106 ALA A CA 1
ATOM 861 C C . ALA A 1 106 ? -6.515 4.908 -4.972 1.00 83.44 106 ALA A C 1
ATOM 863 O O . ALA A 1 106 ? -5.525 5.008 -4.247 1.00 83.44 106 ALA A O 1
ATOM 864 N N . LYS A 1 107 ? -7.234 5.979 -5.334 1.00 78.38 107 LYS A N 1
ATOM 865 C CA . LYS A 1 107 ? -7.008 7.326 -4.767 1.00 78.38 107 LYS A CA 1
ATOM 866 C C . LYS A 1 107 ? -7.611 7.474 -3.363 1.00 78.38 107 LYS A C 1
ATOM 868 O O . LYS A 1 107 ? -7.229 8.378 -2.634 1.00 78.38 107 LYS A O 1
ATOM 873 N N . SER A 1 108 ? -8.561 6.608 -3.011 1.00 80.19 108 SER A N 1
ATOM 874 C CA . SER A 1 108 ? -9.276 6.600 -1.735 1.00 80.19 108 SER A CA 1
ATOM 875 C C . SER A 1 108 ? -9.823 5.201 -1.441 1.00 80.19 108 SER A C 1
ATOM 877 O O . SER A 1 108 ? -10.082 4.427 -2.367 1.00 80.19 108 SER A O 1
ATOM 879 N N . LEU A 1 109 ? -10.051 4.897 -0.160 1.00 77.81 109 LEU A N 1
ATOM 880 C CA . LEU A 1 109 ? -10.726 3.673 0.285 1.00 77.81 109 LEU A CA 1
ATOM 881 C C . LEU A 1 109 ? -12.205 3.616 -0.132 1.00 77.81 109 LEU A C 1
ATOM 883 O O . LEU A 1 109 ? -12.802 2.544 -0.085 1.00 77.81 109 LEU A O 1
ATOM 887 N N . SER A 1 110 ? -12.781 4.719 -0.627 1.00 79.69 110 SER A N 1
ATOM 888 C CA . SER A 1 110 ? -14.145 4.756 -1.180 1.00 79.69 110 SER A CA 1
ATOM 889 C C . SER A 1 110 ? -14.361 3.835 -2.389 1.00 79.69 110 SER A C 1
ATOM 891 O O . SER A 1 110 ? -15.505 3.561 -2.751 1.00 79.69 110 SER A O 1
ATOM 893 N N . VAL A 1 111 ? -13.286 3.312 -2.995 1.00 80.50 111 VAL A N 1
ATOM 894 C CA . VAL A 1 111 ? -13.363 2.234 -3.997 1.00 80.50 111 VAL A CA 1
ATOM 895 C C . VAL A 1 111 ? -14.078 0.991 -3.449 1.00 80.50 111 VAL A C 1
ATOM 897 O O . VAL A 1 111 ? -14.747 0.274 -4.189 1.00 80.50 111 VAL A O 1
ATOM 900 N N . ALA A 1 112 ? -13.997 0.756 -2.139 1.00 84.75 112 ALA A N 1
ATOM 901 C CA . ALA A 1 112 ? -14.634 -0.358 -1.460 1.00 84.75 112 ALA A CA 1
ATOM 902 C C . ALA A 1 112 ? -16.050 0.013 -0.988 1.00 84.75 112 ALA A C 1
ATOM 904 O O . ALA A 1 112 ? -16.322 0.093 0.208 1.00 84.75 112 ALA A O 1
ATOM 905 N N . LYS A 1 113 ? -16.970 0.235 -1.939 1.00 82.06 113 LYS A N 1
ATOM 906 C CA . LYS A 1 113 ? -18.358 0.667 -1.660 1.00 82.06 113 LYS A CA 1
ATOM 907 C C . LYS A 1 113 ? -19.125 -0.266 -0.715 1.00 82.06 113 LYS A C 1
ATOM 909 O O . LYS A 1 113 ? -19.969 0.194 0.041 1.00 82.06 113 LYS A O 1
ATOM 914 N N . HIS A 1 114 ? -18.820 -1.561 -0.757 1.00 84.25 114 HIS A N 1
ATOM 915 C CA . HIS A 1 114 ? -19.445 -2.580 0.093 1.00 84.25 114 HIS A CA 1
ATOM 916 C C . HIS A 1 114 ? -18.657 -2.857 1.382 1.00 84.25 114 HIS A C 1
ATOM 918 O O . HIS A 1 114 ? -18.971 -3.792 2.113 1.00 84.25 114 HIS A O 1
ATOM 924 N N . GLY A 1 115 ? -17.624 -2.061 1.656 1.00 85.81 115 GLY A N 1
ATOM 925 C CA . GLY A 1 115 ? -16.773 -2.198 2.826 1.00 85.81 115 GLY A CA 1
ATOM 926 C C . GLY A 1 115 ? -15.475 -2.960 2.568 1.00 85.81 115 GLY A C 1
ATOM 927 O O . GLY A 1 115 ? -15.215 -3.518 1.496 1.00 85.81 115 GLY A O 1
ATOM 928 N N . ILE A 1 116 ? -14.632 -2.951 3.596 1.00 88.75 116 ILE A N 1
ATOM 929 C CA . ILE A 1 116 ? -13.311 -3.572 3.611 1.00 88.75 116 ILE A CA 1
ATOM 930 C C . ILE A 1 116 ? -13.268 -4.526 4.794 1.00 88.75 116 ILE A C 1
ATOM 932 O O . ILE A 1 116 ? -13.533 -4.129 5.926 1.00 88.75 116 ILE A O 1
ATOM 936 N N . ARG A 1 117 ? -12.868 -5.773 4.547 1.00 89.25 117 ARG A N 1
ATOM 937 C CA . ARG A 1 117 ? -12.442 -6.675 5.616 1.00 89.25 117 ARG A CA 1
ATOM 938 C C . ARG A 1 117 ? -10.957 -6.441 5.843 1.00 89.25 117 ARG A C 1
ATOM 940 O O . ARG A 1 117 ? -10.137 -6.983 5.097 1.00 89.25 117 ARG A O 1
ATOM 947 N N . PHE A 1 118 ? -10.631 -5.582 6.804 1.00 88.88 118 PHE A N 1
ATOM 948 C CA . PHE A 1 118 ? -9.249 -5.258 7.140 1.00 88.88 118 PHE A CA 1
ATOM 949 C C . PHE A 1 118 ? -8.689 -6.212 8.201 1.00 88.88 118 PHE A C 1
ATOM 951 O O . PHE A 1 118 ? -9.433 -6.838 8.952 1.00 88.88 118 PHE A O 1
ATOM 958 N N . GLN A 1 119 ? -7.369 -6.344 8.218 1.00 86.62 119 GLN A N 1
ATOM 959 C CA . GLN A 1 119 ? -6.602 -7.145 9.157 1.00 86.62 119 GLN A CA 1
ATOM 960 C C . GLN A 1 119 ? -5.826 -6.192 10.059 1.00 86.62 119 GLN A C 1
ATOM 962 O O . GLN A 1 119 ? -5.021 -5.399 9.574 1.00 86.62 119 GLN A O 1
ATOM 967 N N . VAL A 1 120 ? -6.070 -6.270 11.365 1.00 80.19 120 VAL A N 1
ATOM 968 C CA . VAL A 1 120 ? -5.458 -5.345 12.327 1.00 80.19 120 VAL A CA 1
ATOM 969 C C . VAL A 1 120 ? -3.968 -5.644 12.519 1.00 80.19 120 VAL A C 1
ATOM 971 O O . VAL A 1 120 ? -3.162 -4.728 12.632 1.00 80.19 120 VAL A O 1
ATOM 974 N N . CYS A 1 121 ? -3.602 -6.926 12.441 1.00 83.19 121 CYS A N 1
ATOM 975 C CA . CYS A 1 121 ? -2.233 -7.419 12.572 1.00 83.19 121 CYS A CA 1
ATOM 976 C C . CYS A 1 121 ? -1.774 -8.024 11.235 1.00 83.19 121 CYS A C 1
ATOM 978 O O . CYS A 1 121 ? -1.903 -9.239 11.042 1.00 83.19 121 CYS A O 1
ATOM 980 N N . PRO A 1 122 ? -1.331 -7.208 10.260 1.00 85.62 122 PRO A N 1
ATOM 981 C CA . PRO A 1 122 ? -1.002 -7.686 8.924 1.00 85.62 122 PRO A CA 1
ATOM 982 C C . PRO A 1 122 ? 0.209 -8.623 8.953 1.00 85.62 122 PRO A C 1
ATOM 984 O O . PRO A 1 122 ? 1.259 -8.296 9.502 1.00 85.62 122 PRO A O 1
ATOM 987 N N . ASN A 1 123 ? 0.068 -9.798 8.333 1.00 87.88 123 ASN A N 1
ATOM 988 C CA . ASN A 1 123 ? 1.148 -10.779 8.251 1.00 87.88 123 ASN A CA 1
ATOM 989 C C . ASN A 1 123 ? 2.060 -10.468 7.052 1.00 87.88 123 ASN A C 1
ATOM 991 O O . ASN A 1 123 ? 1.576 -10.479 5.913 1.00 87.88 123 ASN A O 1
ATOM 995 N N . PRO A 1 124 ? 3.372 -10.268 7.259 1.00 87.38 124 PRO A N 1
ATOM 996 C CA . PRO A 1 124 ? 4.273 -9.978 6.158 1.00 87.38 124 PRO A CA 1
ATOM 997 C C . PRO A 1 124 ? 4.447 -11.096 5.126 1.00 87.38 124 PRO A C 1
ATOM 999 O O . PRO A 1 124 ? 4.886 -10.829 4.012 1.00 87.38 124 PRO A O 1
ATOM 1002 N N . LEU A 1 125 ? 4.048 -12.332 5.442 1.00 89.25 125 LEU A N 1
ATOM 1003 C CA . LEU A 1 125 ? 3.969 -13.425 4.465 1.00 89.25 125 LEU A CA 1
ATOM 1004 C C . LEU A 1 125 ? 2.981 -13.135 3.323 1.00 89.25 125 LEU A C 1
ATOM 1006 O O . LEU A 1 125 ? 3.037 -13.786 2.284 1.00 89.25 125 LEU A O 1
ATOM 1010 N N . HIS A 1 126 ? 2.078 -12.165 3.496 1.00 90.62 126 HIS A N 1
ATOM 1011 C CA . HIS A 1 126 ? 1.160 -11.718 2.449 1.00 90.62 126 HIS A CA 1
ATOM 1012 C C . HIS A 1 126 ? 1.713 -10.590 1.576 1.00 90.62 126 HIS A C 1
ATOM 1014 O O . HIS A 1 126 ? 1.001 -10.131 0.676 1.00 90.62 126 HIS A O 1
ATOM 1020 N N . ASN A 1 127 ? 2.943 -10.135 1.820 1.00 91.88 127 ASN A N 1
ATOM 1021 C CA . ASN A 1 127 ? 3.578 -9.130 0.981 1.00 91.88 127 ASN A CA 1
ATOM 1022 C C . ASN A 1 127 ? 3.818 -9.664 -0.432 1.00 91.88 127 ASN A C 1
ATOM 1024 O O . ASN A 1 127 ? 4.030 -10.855 -0.665 1.00 91.88 127 ASN A O 1
ATOM 1028 N N . ILE A 1 128 ? 3.791 -8.748 -1.392 1.00 91.12 128 ILE A N 1
ATOM 1029 C CA . ILE A 1 128 ? 4.123 -9.035 -2.779 1.00 91.12 128 ILE A CA 1
ATOM 1030 C C . ILE A 1 128 ? 5.629 -9.281 -2.836 1.00 91.12 128 ILE A C 1
ATOM 1032 O O . ILE A 1 128 ? 6.425 -8.376 -2.602 1.00 91.12 128 ILE A O 1
ATOM 1036 N N . THR A 1 129 ? 6.014 -10.517 -3.139 1.00 89.62 129 THR A N 1
ATOM 1037 C CA . THR A 1 129 ? 7.423 -10.932 -3.232 1.00 89.62 129 THR A CA 1
ATOM 1038 C C . THR A 1 129 ? 7.929 -10.986 -4.667 1.00 89.62 129 THR A C 1
ATOM 1040 O O . THR A 1 129 ? 9.128 -10.863 -4.907 1.00 89.62 129 THR A O 1
ATOM 1043 N N . LYS A 1 130 ? 7.024 -11.168 -5.634 1.00 88.00 130 LYS A N 1
ATOM 1044 C CA . LYS A 1 130 ? 7.363 -11.299 -7.052 1.00 88.00 130 LYS A CA 1
ATOM 1045 C C . LYS A 1 130 ? 7.335 -9.955 -7.761 1.00 88.00 130 LYS A C 1
ATOM 1047 O O . LYS A 1 130 ? 6.547 -9.069 -7.427 1.00 88.00 130 LYS A O 1
ATOM 1052 N N . ASN A 1 131 ? 8.164 -9.837 -8.794 1.00 86.38 131 ASN A N 1
ATOM 1053 C CA . ASN A 1 131 ? 8.077 -8.714 -9.707 1.00 86.38 131 ASN A CA 1
ATOM 1054 C C . ASN A 1 131 ? 6.765 -8.787 -10.495 1.00 86.38 131 ASN A C 1
ATOM 1056 O O . ASN A 1 131 ? 6.467 -9.798 -11.118 1.00 86.38 131 ASN A O 1
ATOM 1060 N N . ILE A 1 132 ? 6.001 -7.702 -10.440 1.00 85.38 132 ILE A N 1
ATOM 1061 C CA . ILE A 1 132 ? 4.713 -7.528 -11.121 1.00 85.38 132 ILE A CA 1
ATOM 1062 C C . ILE A 1 132 ? 4.784 -6.423 -12.179 1.00 85.38 132 ILE A C 1
ATOM 1064 O O . ILE A 1 132 ? 3.765 -5.889 -12.590 1.00 85.38 132 ILE A O 1
ATOM 1068 N N . HIS A 1 133 ? 6.002 -6.046 -12.584 1.00 85.44 133 HIS A N 1
ATOM 1069 C CA . HIS A 1 133 ? 6.288 -5.051 -13.623 1.00 85.44 133 HIS A CA 1
ATOM 1070 C C . HIS A 1 133 ? 5.673 -3.666 -13.368 1.00 85.44 133 HIS A C 1
ATOM 1072 O O . HIS A 1 133 ? 5.491 -2.870 -14.284 1.00 85.44 133 HIS A O 1
ATOM 1078 N N . LEU A 1 134 ? 5.405 -3.352 -12.099 1.00 85.31 134 LEU A N 1
ATOM 1079 C CA . LEU A 1 134 ? 4.923 -2.052 -11.652 1.00 85.31 134 LEU A CA 1
ATOM 1080 C C . LEU A 1 134 ? 6.009 -1.334 -10.857 1.00 85.31 134 LEU A C 1
ATOM 1082 O O . LEU A 1 134 ? 6.680 -1.940 -10.016 1.00 85.31 134 LEU A O 1
ATOM 1086 N N . TYR A 1 135 ? 6.134 -0.028 -11.089 1.00 89.31 135 TYR A N 1
ATOM 1087 C CA . TYR A 1 135 ? 7.188 0.817 -10.528 1.00 89.31 135 TYR A CA 1
ATOM 1088 C C . TYR A 1 135 ? 6.601 2.092 -9.928 1.00 89.31 135 TYR A C 1
ATOM 1090 O O . TYR A 1 135 ? 5.630 2.633 -10.449 1.00 89.31 135 TYR A O 1
ATOM 1098 N N . THR A 1 136 ? 7.191 2.593 -8.846 1.00 88.25 136 THR A N 1
ATOM 1099 C CA . THR A 1 136 ? 6.832 3.890 -8.263 1.00 88.25 136 THR A CA 1
ATOM 1100 C C . THR A 1 136 ? 8.053 4.806 -8.195 1.00 88.25 136 THR A C 1
ATOM 1102 O O . THR A 1 136 ? 9.138 4.341 -7.834 1.00 88.25 136 THR A O 1
ATOM 1105 N N . PRO A 1 137 ? 7.904 6.110 -8.493 1.00 91.50 137 PRO A N 1
ATOM 1106 C CA . PRO A 1 137 ? 8.977 7.068 -8.286 1.00 91.50 137 PRO A CA 1
ATOM 1107 C C . PRO A 1 137 ? 9.199 7.300 -6.785 1.00 91.50 137 PRO A C 1
ATOM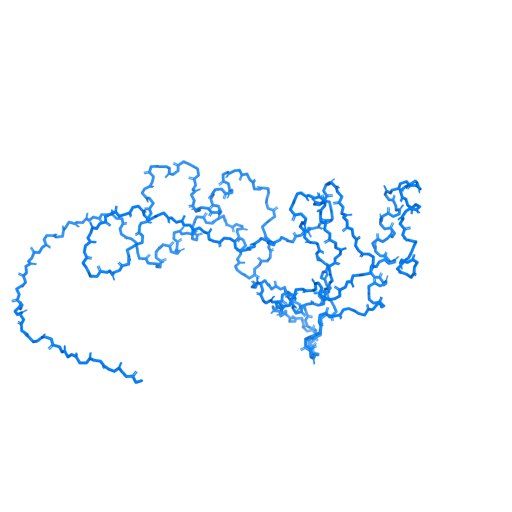 1109 O O . PRO A 1 137 ? 8.258 7.633 -6.062 1.00 91.50 137 PRO A O 1
ATOM 1112 N N . VAL A 1 138 ? 10.444 7.169 -6.326 1.00 91.06 138 VAL A N 1
ATOM 1113 C CA . VAL A 1 138 ? 10.871 7.506 -4.959 1.00 91.06 138 VAL A CA 1
ATOM 1114 C C . VAL A 1 138 ? 11.904 8.639 -5.011 1.00 91.06 138 VAL A C 1
ATOM 1116 O O . VAL A 1 138 ? 12.863 8.533 -5.783 1.00 91.06 138 VAL A O 1
ATOM 1119 N N . PRO A 1 139 ? 11.722 9.733 -4.245 1.00 91.81 139 PRO A N 1
ATOM 1120 C CA . PRO A 1 139 ? 12.668 10.844 -4.221 1.00 91.81 139 PRO A CA 1
ATOM 1121 C C . PRO A 1 139 ? 13.905 10.535 -3.361 1.00 91.81 139 PRO A C 1
ATOM 1123 O O . PRO A 1 139 ? 13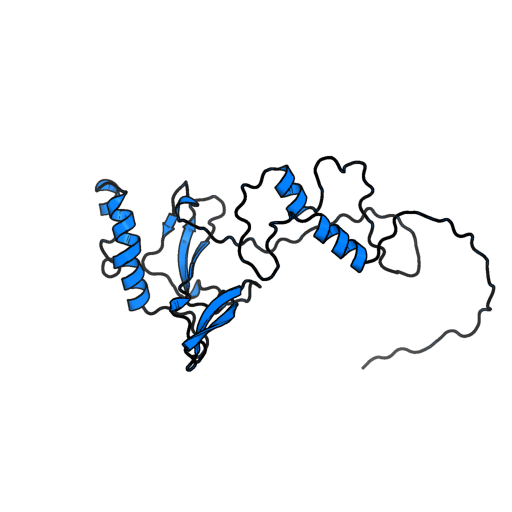.794 10.077 -2.230 1.00 91.81 139 PRO A O 1
ATOM 1126 N N . GLU A 1 140 ? 15.083 10.880 -3.872 1.00 90.25 140 GLU A N 1
ATOM 1127 C CA . GLU A 1 140 ? 16.368 10.912 -3.173 1.00 90.25 140 GLU A CA 1
ATOM 1128 C C . GLU A 1 140 ? 16.852 12.362 -3.092 1.00 90.25 140 GLU A C 1
ATOM 1130 O O . GLU A 1 140 ? 16.968 13.049 -4.113 1.00 90.25 140 GLU A O 1
ATOM 1135 N N . ARG A 1 141 ? 17.157 12.839 -1.882 1.00 89.44 141 ARG A N 1
ATOM 1136 C CA . ARG A 1 141 ? 17.732 14.171 -1.680 1.00 89.44 141 ARG A CA 1
ATOM 1137 C C . ARG A 1 141 ? 19.254 14.084 -1.738 1.00 89.44 141 ARG A C 1
ATOM 1139 O O . ARG A 1 141 ? 19.881 13.547 -0.833 1.00 89.44 141 ARG A O 1
ATOM 1146 N N . LEU A 1 142 ? 19.839 14.633 -2.797 1.00 88.50 142 LEU A N 1
ATOM 1147 C CA . LEU A 1 142 ? 21.285 14.644 -3.002 1.00 88.50 142 LEU A CA 1
ATOM 1148 C C . LEU A 1 142 ? 21.964 15.697 -2.116 1.00 88.50 142 LEU A C 1
ATOM 1150 O O . LEU A 1 142 ? 21.354 16.706 -1.754 1.00 88.50 142 LEU A O 1
ATOM 1154 N N . LEU A 1 143 ? 23.268 15.526 -1.869 1.00 90.44 143 LEU A N 1
ATOM 1155 C CA . LEU A 1 143 ? 24.106 16.517 -1.170 1.00 90.44 143 LEU A CA 1
ATOM 1156 C C . LEU A 1 143 ? 24.076 17.901 -1.844 1.00 90.44 143 LEU A C 1
ATOM 1158 O O . LEU A 1 143 ? 24.206 18.922 -1.180 1.00 90.44 143 LEU A O 1
ATOM 1162 N N . SER A 1 144 ? 23.843 17.940 -3.159 1.00 91.06 144 SER A N 1
ATOM 1163 C CA . SER A 1 144 ? 23.680 19.172 -3.941 1.00 91.06 144 SER A CA 1
ATOM 1164 C C . SER A 1 144 ? 22.364 19.920 -3.679 1.00 91.06 144 SER A C 1
ATOM 1166 O O . SER A 1 144 ? 22.120 20.954 -4.294 1.00 91.06 144 SER A O 1
ATOM 1168 N N . GLY A 1 145 ? 21.478 19.385 -2.833 1.00 90.94 145 GLY A N 1
ATOM 1169 C CA . GLY A 1 145 ? 20.141 19.924 -2.573 1.00 90.94 145 GLY A CA 1
ATOM 1170 C C . GLY A 1 145 ? 19.098 19.575 -3.640 1.00 90.94 145 GLY A C 1
ATOM 1171 O O . GLY A 1 145 ? 17.913 19.832 -3.433 1.00 90.94 145 GLY A O 1
ATOM 1172 N N . LYS A 1 146 ? 19.501 18.958 -4.759 1.00 93.06 146 LYS A N 1
ATOM 1173 C CA . LYS A 1 146 ? 18.585 18.487 -5.810 1.00 93.06 146 LYS A CA 1
ATOM 1174 C C . LYS A 1 146 ? 17.859 17.207 -5.385 1.00 93.06 146 LYS A C 1
ATOM 1176 O O . LYS A 1 146 ? 18.411 16.386 -4.655 1.00 93.06 146 LYS A O 1
ATOM 1181 N N . ILE A 1 147 ? 16.643 17.022 -5.901 1.00 92.56 147 ILE A N 1
ATOM 1182 C CA . ILE A 1 147 ? 15.872 15.781 -5.750 1.00 92.56 147 ILE A CA 1
ATOM 1183 C C . ILE A 1 147 ? 16.027 14.952 -7.024 1.00 92.56 147 ILE A C 1
ATOM 1185 O O . ILE A 1 147 ? 15.712 15.426 -8.117 1.00 92.56 147 ILE A O 1
ATOM 1189 N N . LYS A 1 148 ? 16.499 13.715 -6.881 1.00 91.75 148 LYS A N 1
ATOM 1190 C CA . LYS A 1 148 ? 16.540 12.714 -7.949 1.00 91.75 148 LYS A CA 1
ATOM 1191 C C . LYS A 1 148 ? 15.430 11.696 -7.714 1.00 91.75 148 LYS A C 1
ATOM 1193 O O . LYS A 1 148 ? 15.247 11.250 -6.591 1.00 91.75 148 LYS A O 1
ATOM 1198 N N . TYR A 1 149 ? 14.693 11.323 -8.755 1.00 92.38 149 TYR A N 1
ATOM 1199 C CA . TYR A 1 149 ? 13.654 10.298 -8.651 1.00 92.38 149 TYR A CA 1
ATOM 1200 C C . TYR A 1 149 ? 14.160 8.965 -9.191 1.00 92.38 149 TYR A C 1
ATOM 1202 O O . TYR A 1 149 ? 14.720 8.913 -10.286 1.00 92.38 149 TYR A O 1
ATOM 1210 N N . HIS A 1 150 ? 13.915 7.894 -8.440 1.00 90.50 150 HIS A N 1
ATOM 1211 C CA . HIS A 1 150 ? 14.248 6.524 -8.824 1.00 90.50 150 HIS A CA 1
ATOM 1212 C C . HIS A 1 150 ? 12.980 5.717 -9.049 1.00 90.50 150 HIS A C 1
ATOM 1214 O O . HIS A 1 150 ? 12.052 5.797 -8.248 1.00 90.50 150 HIS A O 1
ATOM 1220 N N . GLN A 1 151 ? 12.937 4.946 -10.133 1.00 92.06 151 GLN A N 1
ATOM 1221 C CA . GLN A 1 151 ? 11.835 4.026 -10.401 1.00 92.06 151 GLN A CA 1
ATOM 1222 C C . GLN A 1 151 ? 12.083 2.725 -9.649 1.00 92.06 151 GLN A C 1
ATOM 1224 O O . GLN A 1 151 ? 12.955 1.945 -10.025 1.00 92.06 151 GLN A O 1
ATOM 1229 N N . ILE A 1 152 ? 11.325 2.506 -8.579 1.00 90.94 152 ILE A N 1
ATOM 1230 C CA . ILE A 1 152 ? 11.492 1.346 -7.708 1.00 90.94 152 ILE A CA 1
ATOM 1231 C C . ILE A 1 152 ? 10.357 0.353 -7.971 1.00 90.94 152 ILE A C 1
ATOM 1233 O O . ILE A 1 152 ? 9.191 0.761 -7.933 1.00 90.94 152 ILE A O 1
ATOM 1237 N N . PRO A 1 153 ? 10.652 -0.934 -8.227 1.00 91.62 153 PRO A N 1
ATOM 1238 C CA . PRO A 1 153 ? 9.627 -1.964 -8.335 1.00 91.62 153 PRO A CA 1
ATOM 1239 C C . PRO A 1 153 ? 8.742 -1.989 -7.085 1.00 91.62 153 PRO A C 1
ATOM 1241 O O . PRO A 1 153 ? 9.252 -2.014 -5.967 1.00 91.62 153 PRO A O 1
ATOM 1244 N N . ILE A 1 154 ? 7.417 -2.027 -7.235 1.00 90.69 154 ILE A N 1
ATOM 1245 C CA . ILE A 1 154 ? 6.533 -1.866 -6.068 1.00 90.69 154 ILE A CA 1
ATOM 1246 C C . ILE A 1 154 ? 6.653 -3.008 -5.055 1.00 90.69 154 ILE A C 1
ATOM 1248 O O . ILE A 1 154 ? 6.486 -2.782 -3.862 1.00 90.69 154 ILE A O 1
ATOM 1252 N N . HIS A 1 155 ? 7.023 -4.209 -5.503 1.00 91.44 155 HIS A N 1
ATOM 1253 C CA . HIS A 1 155 ? 7.295 -5.346 -4.620 1.00 91.44 155 HIS A CA 1
ATOM 1254 C C . HIS A 1 155 ? 8.530 -5.138 -3.724 1.00 91.44 155 HIS A C 1
ATOM 1256 O O . HIS A 1 155 ? 8.732 -5.913 -2.801 1.00 91.44 155 HIS A O 1
ATOM 1262 N N . GLN A 1 156 ? 9.347 -4.106 -3.976 1.00 92.44 156 GLN A N 1
ATOM 1263 C CA . GLN A 1 156 ? 10.500 -3.713 -3.154 1.00 92.44 156 GLN A CA 1
ATOM 1264 C C . GLN A 1 156 ? 10.207 -2.522 -2.231 1.00 92.44 156 GLN A C 1
ATOM 1266 O O . GLN A 1 156 ? 11.017 -2.193 -1.366 1.00 92.44 156 GLN A O 1
ATOM 1271 N N . ILE A 1 157 ? 9.062 -1.861 -2.402 1.00 93.38 157 ILE A N 1
ATOM 1272 C CA . ILE A 1 157 ? 8.635 -0.757 -1.540 1.00 93.38 157 ILE A CA 1
ATOM 1273 C C . ILE A 1 157 ? 8.117 -1.329 -0.219 1.00 93.38 157 ILE A C 1
ATOM 1275 O O . ILE A 1 157 ? 7.392 -2.317 -0.266 1.00 93.38 157 ILE A O 1
ATOM 1279 N N . PRO A 1 158 ? 8.404 -0.731 0.950 1.00 93.94 158 PRO A N 1
ATOM 1280 C CA . PRO A 1 158 ? 7.787 -1.150 2.204 1.00 93.94 158 PRO A CA 1
ATOM 1281 C C . PRO A 1 158 ? 6.261 -1.094 2.123 1.00 93.94 158 PRO A C 1
ATOM 1283 O O . PRO A 1 158 ? 5.680 -0.060 1.780 1.00 93.94 158 PRO A O 1
ATOM 1286 N N . HIS A 1 159 ? 5.610 -2.220 2.398 1.00 94.12 159 HIS A N 1
ATOM 1287 C CA . HIS A 1 159 ? 4.165 -2.350 2.270 1.00 94.12 159 HIS A CA 1
ATOM 1288 C C . HIS A 1 159 ? 3.619 -3.451 3.172 1.00 94.12 159 HIS A C 1
ATOM 1290 O O . HIS A 1 159 ? 4.359 -4.288 3.688 1.00 94.12 159 HIS A O 1
ATOM 1296 N N . PHE A 1 160 ? 2.302 -3.445 3.339 1.00 94.12 160 PHE A N 1
ATOM 1297 C CA . PHE A 1 160 ? 1.570 -4.515 4.000 1.00 94.12 160 PHE A CA 1
ATOM 1298 C C . PHE A 1 160 ? 0.205 -4.715 3.348 1.00 94.12 160 PHE A C 1
ATOM 1300 O O . PHE A 1 160 ? -0.352 -3.808 2.717 1.00 94.12 160 PHE A O 1
ATOM 1307 N N . ARG A 1 161 ? -0.347 -5.918 3.503 1.00 93.88 161 ARG A N 1
ATOM 1308 C CA . ARG A 1 161 ? -1.729 -6.207 3.121 1.00 93.88 161 ARG A CA 1
ATOM 1309 C C . ARG A 1 161 ? -2.664 -5.670 4.201 1.00 93.88 16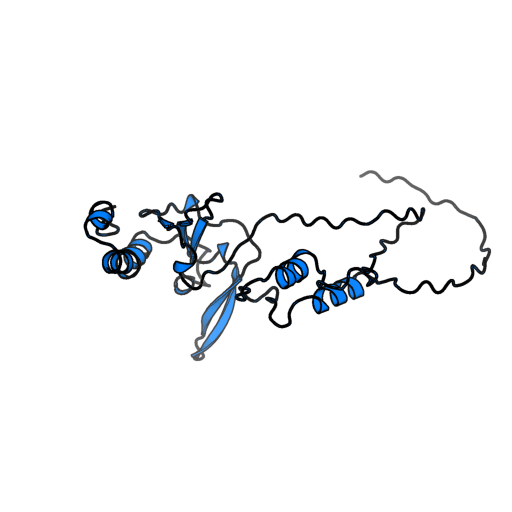1 ARG A C 1
ATOM 1311 O O . ARG A 1 161 ? -2.701 -6.212 5.298 1.00 93.88 161 ARG A O 1
ATOM 1318 N N . LEU A 1 162 ? -3.441 -4.641 3.874 1.00 92.56 162 LEU A N 1
ATOM 1319 C CA . LEU A 1 162 ? -4.464 -4.096 4.768 1.00 92.56 162 LEU A CA 1
ATOM 1320 C C . LEU A 1 162 ? -5.634 -5.063 4.928 1.00 92.56 162 LEU A C 1
ATOM 1322 O O . LEU A 1 162 ? -6.218 -5.151 5.999 1.00 92.56 162 LEU A O 1
ATOM 1326 N N . GLY A 1 163 ? -6.015 -5.763 3.860 1.00 92.44 163 GLY A N 1
ATOM 1327 C CA . GLY A 1 163 ? -7.179 -6.638 3.895 1.00 92.44 163 GLY A CA 1
ATOM 1328 C C . GLY A 1 163 ? -7.714 -6.979 2.518 1.00 92.44 163 GLY A C 1
ATOM 1329 O O . GLY A 1 163 ? -6.944 -7.180 1.576 1.00 92.44 163 GLY A O 1
ATOM 1330 N N . THR A 1 164 ? -9.038 -7.057 2.409 1.00 92.69 164 THR A N 1
ATOM 1331 C CA . THR A 1 164 ? -9.749 -7.345 1.156 1.00 92.69 164 THR A CA 1
ATOM 1332 C C . THR A 1 164 ? -10.976 -6.461 0.987 1.00 92.69 164 THR A C 1
ATOM 1334 O O . THR A 1 164 ? -11.655 -6.136 1.963 1.00 92.69 164 THR A O 1
ATOM 1337 N N . ILE A 1 165 ? -11.279 -6.095 -0.259 1.00 89.44 165 ILE A N 1
ATOM 1338 C CA . ILE A 1 165 ? -12.556 -5.470 -0.614 1.00 89.44 165 ILE A CA 1
ATOM 1339 C C . ILE A 1 165 ? -13.658 -6.515 -0.456 1.00 89.44 165 ILE A C 1
ATOM 1341 O O . ILE A 1 165 ? -13.529 -7.637 -0.957 1.00 89.44 165 ILE A O 1
ATOM 1345 N N . PHE A 1 166 ? -14.759 -6.134 0.190 1.00 83.38 166 PHE A N 1
ATOM 1346 C CA . PHE A 1 166 ? -15.947 -6.973 0.262 1.00 83.38 166 PHE A CA 1
ATOM 1347 C C . PHE A 1 166 ? -16.571 -7.100 -1.138 1.00 83.38 166 PHE A C 1
ATOM 1349 O O . PHE A 1 166 ? -17.216 -6.188 -1.649 1.00 83.38 166 PHE A O 1
ATOM 1356 N N . SER A 1 167 ? -16.271 -8.208 -1.809 1.00 80.81 167 SER A N 1
ATOM 1357 C CA . SER A 1 167 ? -16.665 -8.511 -3.187 1.00 80.81 167 SER A CA 1
ATOM 1358 C C . SER A 1 167 ? -16.571 -10.017 -3.419 1.00 80.81 167 SER A C 1
ATOM 1360 O O . SER A 1 167 ? -15.887 -10.712 -2.667 1.00 80.81 167 SER A O 1
ATOM 1362 N N . THR A 1 168 ? -17.193 -10.513 -4.488 1.00 72.50 168 THR A N 1
ATOM 1363 C CA . THR A 1 168 ? -17.080 -11.918 -4.922 1.00 72.50 168 THR A CA 1
ATOM 1364 C C . THR A 1 168 ? -15.640 -12.330 -5.244 1.00 72.50 168 THR A C 1
ATOM 1366 O O . THR A 1 168 ? -15.293 -13.497 -5.110 1.00 72.50 168 THR A O 1
ATOM 1369 N N . PHE A 1 169 ? -14.790 -11.375 -5.628 1.00 78.31 169 PHE A N 1
ATOM 1370 C CA . PHE A 1 169 ? -13.402 -11.619 -6.026 1.00 78.31 169 PHE A CA 1
ATOM 1371 C C . PHE A 1 169 ? -12.387 -11.498 -4.880 1.00 78.31 169 PHE A C 1
ATOM 1373 O O . PHE A 1 169 ? -11.205 -11.741 -5.100 1.00 78.31 169 PHE A O 1
ATOM 1380 N N . HIS A 1 170 ? -12.810 -11.104 -3.670 1.00 82.06 170 HIS A N 1
ATOM 1381 C CA . HIS A 1 170 ? -11.932 -10.953 -2.497 1.00 82.06 170 HIS A CA 1
ATOM 1382 C C . HIS A 1 170 ? -10.623 -10.186 -2.777 1.00 82.06 170 HIS A C 1
ATOM 1384 O O . HIS A 1 170 ? -9.545 -10.557 -2.306 1.00 82.06 170 HIS A O 1
ATOM 1390 N N . ILE A 1 171 ? -10.723 -9.095 -3.542 1.00 89.12 171 ILE A N 1
ATOM 1391 C CA . ILE A 1 171 ? -9.572 -8.345 -4.062 1.00 89.12 171 ILE A CA 1
ATOM 1392 C C . ILE A 1 171 ? -8.712 -7.827 -2.896 1.00 89.12 171 ILE A C 1
ATOM 1394 O O . ILE A 1 171 ? -9.232 -7.085 -2.052 1.00 89.12 171 ILE A O 1
ATOM 1398 N N . PRO A 1 172 ? -7.416 -8.191 -2.812 1.00 91.94 172 PRO A N 1
ATOM 1399 C CA . PRO A 1 172 ? -6.553 -7.750 -1.727 1.00 91.94 172 PRO A CA 1
ATOM 1400 C C . PRO A 1 172 ? -6.232 -6.258 -1.840 1.00 91.94 172 PRO A C 1
ATOM 1402 O O . PRO A 1 172 ? -5.975 -5.733 -2.921 1.00 91.94 172 PRO A O 1
ATOM 1405 N N . ILE A 1 173 ? -6.210 -5.582 -0.692 1.00 92.50 173 ILE A N 1
ATOM 1406 C CA . ILE A 1 173 ? -5.821 -4.178 -0.577 1.00 92.50 173 ILE A CA 1
ATOM 1407 C C . ILE A 1 173 ? -4.443 -4.115 0.066 1.00 92.50 173 ILE A C 1
ATOM 1409 O O . ILE A 1 173 ? -4.235 -4.649 1.157 1.00 92.50 173 ILE A O 1
ATOM 1413 N N . TYR A 1 174 ? -3.525 -3.423 -0.600 1.00 93.31 174 TYR A N 1
ATOM 1414 C CA . TYR A 1 174 ? -2.170 -3.181 -0.125 1.00 93.31 174 TYR A CA 1
ATOM 1415 C C . TYR A 1 174 ? -1.958 -1.699 0.161 1.00 93.31 174 TYR A C 1
ATOM 1417 O O . TYR A 1 174 ? -2.390 -0.839 -0.608 1.00 93.31 174 TYR A O 1
ATOM 1425 N N . VAL A 1 175 ? -1.262 -1.412 1.256 1.00 92.62 175 VAL A N 1
ATOM 1426 C CA . VAL A 1 175 ? -0.831 -0.062 1.625 1.00 92.62 175 VAL A CA 1
ATOM 1427 C C . VAL A 1 175 ? 0.677 0.014 1.435 1.00 92.62 175 VAL A C 1
ATOM 1429 O O . VAL A 1 175 ? 1.423 -0.749 2.046 1.00 92.62 175 VAL A O 1
ATOM 1432 N N . PHE A 1 176 ? 1.116 0.935 0.578 1.00 92.81 176 PHE A N 1
ATOM 1433 C CA . PHE A 1 176 ? 2.525 1.167 0.264 1.00 92.81 176 PHE A CA 1
ATOM 1434 C C . PHE A 1 176 ? 3.023 2.437 0.955 1.00 92.81 176 PHE A C 1
ATOM 1436 O O . PHE A 1 176 ? 2.366 3.477 0.892 1.00 92.81 176 PHE A O 1
ATOM 1443 N N . LEU A 1 177 ? 4.209 2.365 1.560 1.00 92.38 177 LEU A N 1
ATOM 1444 C CA . LEU A 1 177 ? 4.856 3.458 2.287 1.00 92.38 177 LEU A CA 1
ATOM 1445 C C . LEU A 1 177 ? 6.202 3.807 1.621 1.00 92.38 177 LEU A C 1
ATOM 1447 O O . LEU A 1 177 ? 7.265 3.504 2.165 1.00 92.38 177 LEU A O 1
ATOM 1451 N N . PRO A 1 178 ? 6.191 4.459 0.439 1.00 90.69 178 PRO A N 1
ATOM 1452 C CA . PRO A 1 178 ? 7.409 4.763 -0.318 1.00 90.69 178 PRO A CA 1
ATOM 1453 C C . PRO A 1 178 ? 8.382 5.679 0.435 1.00 90.69 178 PRO A C 1
ATOM 1455 O O . PRO A 1 178 ? 9.579 5.616 0.185 1.00 90.69 178 PRO A O 1
ATOM 1458 N N . GLY A 1 179 ? 7.898 6.488 1.384 1.00 88.62 179 GLY A N 1
ATOM 1459 C CA . GLY A 1 179 ? 8.750 7.331 2.230 1.00 88.62 179 GLY A CA 1
ATOM 1460 C C . GLY A 1 179 ? 9.637 6.555 3.211 1.00 88.62 179 GLY A C 1
ATOM 1461 O O . GLY A 1 179 ? 10.579 7.129 3.744 1.00 88.62 179 GLY A O 1
ATOM 1462 N N . LEU A 1 180 ? 9.358 5.267 3.438 1.00 89.94 180 LEU A N 1
ATOM 1463 C CA . LEU A 1 180 ? 10.185 4.384 4.267 1.00 89.94 180 LEU A CA 1
ATOM 1464 C C .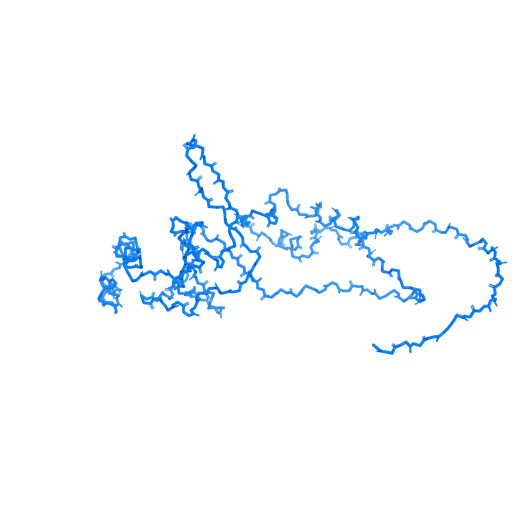 LEU A 1 180 ? 11.218 3.599 3.449 1.00 89.94 180 LEU A C 1
ATOM 1466 O O . LEU A 1 180 ? 12.028 2.871 4.019 1.00 89.94 180 LEU A O 1
ATOM 1470 N N . TYR A 1 181 ? 11.185 3.707 2.118 1.00 91.00 181 TYR A N 1
ATOM 1471 C CA . TYR A 1 181 ? 12.155 3.036 1.266 1.00 91.00 181 TYR A CA 1
ATOM 1472 C C . TYR A 1 181 ? 13.537 3.676 1.426 1.00 91.00 181 TYR A C 1
ATOM 1474 O O . TYR A 1 181 ? 13.686 4.894 1.333 1.00 91.00 181 TYR A O 1
ATOM 1482 N N . ASN A 1 182 ? 14.559 2.844 1.618 1.00 86.56 182 ASN A N 1
ATOM 1483 C CA . ASN A 1 182 ? 15.947 3.278 1.701 1.00 86.56 182 ASN A CA 1
ATOM 1484 C C . ASN A 1 182 ? 16.749 2.671 0.544 1.00 86.56 182 ASN A C 1
ATOM 1486 O O . ASN A 1 182 ? 16.948 1.459 0.496 1.00 86.56 182 ASN A O 1
ATOM 1490 N N . ILE A 1 183 ? 17.241 3.535 -0.348 1.00 82.62 183 ILE A N 1
ATOM 1491 C CA . ILE A 1 183 ? 18.037 3.171 -1.534 1.00 82.62 183 ILE A CA 1
ATOM 1492 C C . ILE A 1 183 ? 19.341 2.448 -1.158 1.00 82.62 183 ILE A C 1
ATOM 1494 O O . ILE A 1 183 ? 19.842 1.638 -1.933 1.00 82.62 183 ILE A O 1
ATOM 1498 N N . HIS A 1 184 ? 19.900 2.731 0.019 1.00 79.81 184 HIS A N 1
ATOM 1499 C CA . HIS A 1 184 ? 21.198 2.213 0.460 1.00 79.81 184 HIS A CA 1
ATOM 1500 C C . HIS A 1 184 ? 21.087 1.002 1.394 1.00 79.81 184 HIS A C 1
ATOM 1502 O O . HIS A 1 184 ? 22.106 0.465 1.822 1.00 79.81 184 HIS A O 1
ATOM 1508 N N . SER A 1 185 ? 19.869 0.578 1.737 1.00 76.75 185 SER A N 1
ATOM 1509 C CA . SER A 1 185 ? 19.629 -0.596 2.575 1.00 76.75 185 SER A CA 1
ATOM 1510 C C . SER A 1 185 ? 19.330 -1.822 1.716 1.00 76.75 185 SER A C 1
ATOM 1512 O O . SER A 1 185 ? 18.774 -1.711 0.625 1.00 76.75 185 SER A O 1
ATOM 1514 N N . SER A 1 186 ? 19.622 -3.017 2.241 1.00 65.69 186 SER A N 1
ATOM 1515 C CA . SER A 1 186 ? 19.112 -4.265 1.663 1.00 65.69 186 SER A CA 1
ATOM 1516 C C . SER A 1 186 ? 17.589 -4.189 1.522 1.00 65.69 186 SER A C 1
ATOM 1518 O O . SER A 1 186 ? 16.926 -3.685 2.435 1.00 65.69 186 SER A O 1
ATOM 1520 N N . THR A 1 187 ? 17.052 -4.689 0.403 1.00 64.69 187 THR A N 1
ATOM 1521 C CA . THR A 1 187 ? 15.625 -4.649 0.044 1.00 64.69 187 THR A CA 1
ATOM 1522 C C . THR A 1 187 ? 14.777 -5.355 1.092 1.00 64.69 187 THR A C 1
ATOM 1524 O O . THR A 1 187 ? 14.561 -6.564 1.028 1.00 64.69 187 THR A O 1
ATOM 1527 N N . ASN A 1 188 ? 14.313 -4.588 2.070 1.00 72.94 188 ASN A N 1
ATOM 1528 C CA . ASN A 1 188 ? 13.416 -5.057 3.100 1.00 72.94 188 ASN A CA 1
ATOM 1529 C C . ASN A 1 188 ? 12.068 -4.346 2.948 1.00 72.94 188 ASN A C 1
ATOM 1531 O O . ASN A 1 188 ? 11.964 -3.135 3.136 1.00 72.94 188 ASN A O 1
ATOM 1535 N N . THR A 1 189 ? 11.043 -5.114 2.585 1.00 83.75 189 THR A N 1
ATOM 1536 C CA . THR A 1 189 ? 9.662 -4.631 2.461 1.00 83.75 189 THR A CA 1
ATOM 1537 C C . THR A 1 189 ? 8.887 -4.746 3.774 1.00 83.75 189 THR A C 1
ATOM 1539 O O . THR A 1 189 ? 7.761 -4.255 3.858 1.00 83.75 189 THR A O 1
ATOM 1542 N N . TYR A 1 190 ? 9.483 -5.377 4.793 1.00 87.19 190 TYR A N 1
ATOM 1543 C CA . TYR A 1 190 ? 8.918 -5.569 6.118 1.00 87.19 190 TYR A CA 1
ATOM 1544 C C . TYR A 1 190 ? 8.789 -4.236 6.845 1.00 87.19 190 TYR A C 1
ATOM 1546 O O . TYR A 1 190 ? 9.748 -3.481 7.012 1.00 87.19 190 TYR A O 1
ATOM 1554 N N . LEU A 1 191 ? 7.580 -3.979 7.327 1.00 90.12 191 LEU A N 1
ATOM 1555 C CA . LEU A 1 191 ? 7.314 -2.903 8.263 1.00 90.12 191 LEU A CA 1
ATOM 1556 C C . LEU A 1 191 ? 7.466 -3.431 9.684 1.00 90.12 191 LEU A C 1
ATOM 1558 O O . LEU A 1 191 ? 7.055 -4.548 9.991 1.00 90.12 191 LEU A O 1
ATOM 1562 N N . THR A 1 192 ? 8.056 -2.618 10.555 1.00 89.81 192 THR A N 1
ATOM 1563 C CA . THR A 1 192 ? 8.078 -2.909 11.988 1.00 89.81 192 THR A CA 1
ATOM 1564 C C . THR A 1 192 ? 6.671 -2.754 12.565 1.00 89.81 192 THR A C 1
ATOM 1566 O O . THR A 1 192 ? 5.865 -1.974 12.047 1.00 89.81 192 THR A O 1
ATOM 1569 N N . ASN A 1 193 ? 6.389 -3.430 13.681 1.00 90.12 193 ASN A N 1
ATOM 1570 C CA . ASN A 1 193 ? 5.131 -3.235 14.410 1.00 90.12 193 ASN A CA 1
ATOM 1571 C C . ASN A 1 193 ? 4.916 -1.763 14.778 1.00 90.12 193 ASN A C 1
ATOM 1573 O O . ASN A 1 193 ? 3.802 -1.275 14.670 1.00 90.12 193 ASN A O 1
ATOM 1577 N N . HIS A 1 194 ? 5.987 -1.034 15.104 1.00 91.25 194 HIS A N 1
ATOM 1578 C CA . HIS A 1 194 ? 5.923 0.404 15.354 1.00 91.25 194 HIS A CA 1
ATOM 1579 C C . HIS A 1 194 ? 5.399 1.192 14.140 1.00 91.25 194 HIS A C 1
ATOM 1581 O O . HIS A 1 194 ? 4.532 2.047 14.290 1.00 91.25 194 HIS A O 1
ATOM 1587 N N . ASN A 1 195 ? 5.870 0.892 12.923 1.00 91.69 195 ASN A N 1
ATOM 1588 C CA . ASN A 1 195 ? 5.391 1.573 11.715 1.00 91.69 195 ASN A CA 1
ATOM 1589 C C . ASN A 1 195 ? 3.906 1.284 11.452 1.00 91.69 195 ASN A C 1
ATOM 1591 O O . ASN A 1 195 ? 3.158 2.181 11.065 1.00 91.69 195 ASN A O 1
ATOM 1595 N N . ILE A 1 196 ? 3.481 0.033 11.657 1.00 91.62 196 ILE A N 1
ATOM 1596 C CA . ILE A 1 196 ? 2.081 -0.371 11.483 1.00 91.62 196 ILE A CA 1
ATOM 1597 C C . ILE A 1 196 ? 1.209 0.303 12.546 1.00 91.62 196 ILE A C 1
ATOM 1599 O O . ILE A 1 196 ? 0.191 0.894 12.199 1.00 91.62 196 ILE A O 1
ATOM 1603 N N . GLN A 1 197 ? 1.646 0.293 13.806 1.00 92.31 197 GLN A N 1
ATOM 1604 C CA . GLN A 1 197 ? 0.984 0.969 14.916 1.00 92.31 197 GLN A CA 1
ATOM 1605 C C . GLN A 1 197 ? 0.775 2.454 14.619 1.00 92.31 197 GLN A C 1
ATOM 1607 O O . GLN A 1 197 ? -0.345 2.940 14.715 1.00 92.31 197 GLN A O 1
ATOM 1612 N N . GLN A 1 198 ? 1.817 3.170 14.182 1.00 92.50 198 GLN A N 1
ATOM 1613 C CA . GLN A 1 198 ? 1.692 4.583 13.819 1.00 92.50 198 GLN A CA 1
ATOM 1614 C C . GLN A 1 198 ? 0.651 4.802 12.719 1.00 92.50 198 GLN A C 1
ATOM 1616 O O . GLN A 1 198 ? -0.163 5.717 12.812 1.00 92.50 198 GLN A O 1
ATOM 1621 N N . TRP A 1 199 ? 0.648 3.969 11.678 1.00 91.81 199 TRP A N 1
ATOM 1622 C CA . TRP A 1 199 ? -0.334 4.091 10.603 1.00 91.81 199 TRP A CA 1
ATOM 1623 C C . TRP A 1 199 ? -1.768 3.817 11.090 1.00 91.81 199 TRP A C 1
ATOM 1625 O O . TRP A 1 199 ? -2.692 4.557 10.738 1.00 91.81 199 TRP A O 1
ATOM 1635 N N . MET A 1 200 ? -1.944 2.787 11.922 1.00 90.69 200 MET A N 1
ATOM 1636 C CA . MET A 1 200 ? -3.238 2.382 12.472 1.00 90.69 200 MET A CA 1
ATOM 1637 C C . MET A 1 200 ? -3.800 3.421 13.440 1.00 90.69 200 MET A C 1
ATOM 1639 O O . MET A 1 200 ? -4.919 3.890 13.243 1.00 90.69 200 MET A O 1
ATOM 1643 N N . ASP A 1 201 ? -3.012 3.817 14.436 1.00 91.81 201 ASP A N 1
ATOM 1644 C CA . ASP A 1 201 ? -3.469 4.633 15.561 1.00 91.81 201 ASP A CA 1
ATOM 1645 C C . ASP A 1 201 ? -3.572 6.123 15.214 1.00 91.81 201 ASP A C 1
ATOM 1647 O O . ASP A 1 201 ? -4.375 6.834 15.810 1.00 91.81 201 ASP A O 1
ATOM 1651 N N . ILE A 1 202 ? -2.789 6.616 14.245 1.00 91.19 202 ILE A N 1
ATOM 1652 C CA . ILE A 1 202 ? -2.809 8.035 13.843 1.00 91.19 202 ILE A CA 1
ATOM 1653 C C . ILE A 1 202 ? -3.746 8.260 12.654 1.00 91.19 202 ILE A C 1
ATOM 1655 O O . ILE A 1 202 ? -4.425 9.282 12.582 1.00 91.19 202 ILE A O 1
ATOM 1659 N N . GLY A 1 203 ? -3.760 7.334 11.693 1.00 86.44 203 GLY A N 1
ATOM 1660 C CA . GLY A 1 203 ? -4.472 7.511 10.430 1.00 86.44 203 GLY A CA 1
ATOM 1661 C C . GLY A 1 203 ? -5.766 6.715 10.360 1.00 86.44 203 GLY A C 1
ATOM 1662 O O . GLY A 1 203 ? -6.851 7.279 10.214 1.00 86.44 203 GLY A O 1
ATOM 1663 N N . PHE A 1 204 ? -5.650 5.389 10.413 1.00 88.81 204 PHE A N 1
ATOM 1664 C CA . PHE A 1 204 ? -6.732 4.498 10.006 1.00 88.81 204 PHE A CA 1
ATOM 1665 C C . PHE A 1 204 ? -7.867 4.395 11.030 1.00 88.81 204 PHE A C 1
ATOM 1667 O O . PHE A 1 204 ? -9.005 4.727 10.695 1.00 88.81 204 PHE A O 1
ATOM 1674 N N . LEU A 1 205 ? -7.580 3.982 12.268 1.00 89.56 205 LEU A N 1
ATOM 1675 C CA . LEU A 1 205 ? -8.596 3.795 13.309 1.00 89.56 205 LEU A CA 1
ATOM 1676 C C . LEU A 1 205 ? -9.320 5.103 13.663 1.00 89.56 205 LEU A C 1
ATOM 1678 O O . LEU A 1 205 ? -10.550 5.081 13.679 1.00 89.56 205 LEU A O 1
ATOM 1682 N N . PRO A 1 206 ? -8.645 6.263 13.826 1.00 90.12 206 PRO A N 1
ATOM 1683 C CA . PRO A 1 206 ? -9.347 7.530 14.038 1.00 90.12 206 PRO A CA 1
ATOM 1684 C C . PRO A 1 206 ? -10.314 7.878 12.900 1.00 90.12 206 PRO A C 1
ATOM 1686 O O . PRO A 1 206 ? -11.438 8.313 13.151 1.00 90.12 206 PRO A O 1
ATOM 1689 N N . SER A 1 207 ? -9.913 7.626 11.648 1.00 87.75 207 SER A N 1
ATOM 1690 C CA . SER A 1 207 ? -10.780 7.852 10.486 1.00 87.75 207 SER A CA 1
ATOM 1691 C C . SER A 1 207 ? -12.012 6.946 10.515 1.00 87.75 207 SER A C 1
ATOM 1693 O O . SER A 1 207 ? -13.103 7.388 10.166 1.00 87.75 207 SER A O 1
ATOM 1695 N N . VAL A 1 208 ? -11.868 5.693 10.955 1.00 86.62 208 VAL A N 1
ATOM 1696 C CA . VAL A 1 208 ? -12.999 4.772 11.143 1.00 86.62 208 VAL A CA 1
ATOM 1697 C C . VAL A 1 208 ? -13.892 5.253 12.291 1.00 86.62 208 VAL A C 1
ATOM 1699 O O . VAL A 1 208 ? -15.100 5.382 12.112 1.00 86.62 208 VAL A O 1
ATOM 1702 N N . HIS A 1 209 ? -13.314 5.605 13.439 1.00 87.31 209 HIS A N 1
ATOM 1703 C CA . HIS A 1 209 ? -14.053 6.061 14.621 1.00 87.31 209 HIS A CA 1
ATOM 1704 C C . HIS A 1 209 ? -14.885 7.321 14.355 1.00 87.31 209 HIS A C 1
ATOM 1706 O O . HIS A 1 209 ? -15.955 7.480 14.931 1.00 87.31 209 HIS A O 1
ATOM 1712 N N . GLN A 1 210 ? -14.437 8.195 13.450 1.00 88.38 210 GLN A N 1
ATOM 1713 C CA . GLN A 1 210 ? -15.176 9.399 13.073 1.00 88.38 210 GLN A CA 1
ATOM 1714 C C . GLN A 1 210 ? -16.453 9.114 12.258 1.00 88.38 210 GLN A C 1
ATOM 1716 O O . GLN A 1 210 ? -17.379 9.923 12.283 1.00 88.38 210 GLN A O 1
ATOM 1721 N N . HIS A 1 211 ? -16.508 8.008 11.511 1.00 86.31 211 HIS A N 1
ATOM 1722 C CA . HIS A 1 211 ? -17.558 7.774 10.509 1.00 86.31 211 HIS A CA 1
ATOM 1723 C C . HIS A 1 211 ? -18.573 6.689 10.893 1.00 86.31 211 HIS A C 1
ATOM 1725 O O . HIS A 1 211 ? -19.595 6.564 10.219 1.00 86.31 211 HIS A O 1
ATOM 1731 N N . TYR A 1 212 ? -18.318 5.910 11.946 1.00 86.62 212 TYR A N 1
ATOM 1732 C CA . TYR A 1 212 ? -19.183 4.805 12.368 1.00 86.62 212 TYR A CA 1
ATOM 1733 C C . TYR A 1 212 ? -19.775 5.034 13.764 1.00 86.62 212 TYR A C 1
ATOM 1735 O O . TYR A 1 212 ? -19.176 5.694 14.609 1.00 86.62 212 TYR A O 1
ATOM 1743 N N . SER A 1 213 ? -20.968 4.482 14.009 1.00 89.00 213 SER A N 1
ATOM 1744 C CA . SER A 1 213 ? -21.643 4.553 15.310 1.00 89.00 213 SER A CA 1
ATOM 1745 C C . SER A 1 213 ? -21.005 3.620 16.344 1.00 89.00 213 SER A C 1
ATOM 1747 O O . SER A 1 213 ? -20.350 2.635 15.999 1.00 89.00 213 SER A O 1
ATOM 1749 N N . SER A 1 214 ? -21.253 3.889 17.629 1.00 88.50 214 SER A N 1
ATOM 1750 C CA . SER A 1 214 ? -20.741 3.087 18.748 1.00 88.50 214 SER A CA 1
ATOM 1751 C C . SER A 1 214 ? -21.080 1.593 18.645 1.00 88.50 214 SER A C 1
ATOM 1753 O O . SER A 1 214 ? -20.246 0.768 19.008 1.00 88.50 214 SER A O 1
ATOM 1755 N N . ASP A 1 215 ? -22.240 1.240 18.078 1.00 88.44 215 ASP A N 1
ATOM 1756 C CA . ASP A 1 215 ? -22.662 -0.158 17.878 1.00 88.44 215 ASP A CA 1
ATOM 1757 C C . ASP A 1 215 ? -21.741 -0.938 16.929 1.00 88.44 215 ASP A C 1
ATOM 1759 O O . ASP A 1 215 ? -21.609 -2.155 17.046 1.00 88.44 215 ASP A O 1
ATOM 1763 N N . VAL A 1 216 ? -21.090 -0.247 15.988 1.00 85.25 216 VAL A N 1
ATOM 1764 C CA . VAL A 1 216 ? -20.078 -0.835 15.098 1.00 85.25 216 VAL A CA 1
ATOM 1765 C C . VAL A 1 216 ? -18.705 -0.792 15.763 1.00 85.25 216 VAL A C 1
ATOM 1767 O O . VAL A 1 216 ? -17.966 -1.774 15.719 1.00 85.25 216 VAL A O 1
ATOM 1770 N N . LEU A 1 217 ? -18.366 0.334 16.399 1.00 88.19 217 LEU A N 1
ATOM 1771 C CA . LEU A 1 217 ? -17.045 0.551 16.991 1.00 88.19 217 LEU A CA 1
ATOM 1772 C C . LEU A 1 217 ? -16.735 -0.396 18.155 1.00 88.19 217 LEU A C 1
ATOM 1774 O O . LEU A 1 217 ? -15.577 -0.752 18.330 1.00 88.19 217 LEU A O 1
ATOM 1778 N N . GLN A 1 218 ? -17.739 -0.871 18.899 1.00 88.81 218 GLN A N 1
ATOM 1779 C CA . GLN A 1 218 ? -17.541 -1.853 19.979 1.00 88.81 218 GLN A CA 1
ATOM 1780 C C . GLN A 1 218 ? -16.953 -3.196 19.506 1.00 88.81 218 GLN A C 1
ATOM 1782 O O . GLN A 1 218 ? -16.479 -3.986 20.318 1.00 88.81 218 GLN A O 1
ATOM 1787 N N . HIS A 1 219 ? -17.008 -3.476 18.201 1.00 86.25 219 HIS A N 1
ATOM 1788 C CA . HIS A 1 219 ? -16.449 -4.682 17.593 1.00 86.25 219 HIS A CA 1
ATOM 1789 C C . HIS A 1 219 ? -15.074 -4.449 16.955 1.00 86.25 219 HIS A C 1
ATOM 1791 O O . HIS A 1 219 ? -14.515 -5.371 16.362 1.00 86.25 219 HIS A O 1
ATOM 1797 N N . LEU A 1 220 ? -14.543 -3.227 17.041 1.00 87.31 220 LEU A N 1
ATOM 1798 C CA . LEU A 1 220 ? -13.244 -2.852 16.502 1.00 87.31 220 LEU A CA 1
ATOM 1799 C C . LEU A 1 220 ? -12.260 -2.567 17.642 1.00 87.31 220 LEU A C 1
ATOM 1801 O O . LEU A 1 220 ? -12.659 -2.083 18.702 1.00 87.31 220 LEU A O 1
ATOM 1805 N N . PRO A 1 221 ? -10.965 -2.848 17.440 1.00 88.00 221 PRO A N 1
ATOM 1806 C CA . PRO A 1 221 ? -9.960 -2.516 18.432 1.00 88.00 221 PRO A CA 1
ATOM 1807 C C . PRO A 1 221 ? -9.795 -0.999 18.529 1.00 88.00 221 PRO A C 1
ATOM 1809 O O . PRO A 1 221 ? -9.776 -0.292 17.522 1.00 88.00 221 PRO A O 1
ATOM 1812 N N . SER A 1 222 ? -9.629 -0.503 19.754 1.00 87.00 222 SER A N 1
ATOM 1813 C CA . SER A 1 222 ? -9.407 0.922 20.021 1.00 87.00 222 SER A CA 1
ATOM 1814 C C . SER A 1 222 ? -8.025 1.419 19.592 1.00 87.00 222 SER A C 1
ATOM 1816 O O . SER A 1 222 ? -7.847 2.618 19.387 1.00 87.00 222 SER A O 1
ATOM 1818 N N . SER A 1 223 ? -7.054 0.511 19.478 1.00 88.69 223 SER A N 1
ATOM 1819 C CA . SER A 1 223 ? -5.680 0.762 19.034 1.00 88.69 223 SER A CA 1
ATOM 1820 C C . SER A 1 223 ? -5.075 -0.512 18.449 1.00 88.69 223 SER A C 1
ATOM 1822 O O . SER A 1 223 ? -5.601 -1.605 18.658 1.00 88.69 223 SER A O 1
ATOM 1824 N N . PHE A 1 224 ? -3.938 -0.394 17.769 1.00 87.94 224 PHE A N 1
ATOM 1825 C CA . PHE A 1 224 ? -3.162 -1.535 17.283 1.00 87.94 224 PHE A CA 1
ATOM 1826 C C . PHE A 1 224 ? -2.746 -2.502 18.403 1.00 87.94 224 PHE A C 1
ATOM 1828 O O . PHE A 1 224 ? -2.709 -3.706 18.186 1.00 87.94 224 PHE A O 1
ATOM 1835 N N . GLU A 1 225 ? -2.459 -1.995 19.604 1.00 87.88 225 GLU A N 1
ATOM 1836 C CA . GLU A 1 225 ? -2.111 -2.824 20.768 1.00 87.88 225 GLU A CA 1
ATOM 1837 C C . GLU A 1 225 ? -3.317 -3.588 21.338 1.00 87.88 225 GLU A C 1
ATOM 1839 O O . GLU A 1 225 ? -3.156 -4.646 21.937 1.00 87.88 225 GLU A O 1
ATOM 1844 N N . SER A 1 226 ? -4.532 -3.072 21.132 1.00 86.06 226 SER A N 1
ATOM 1845 C CA . SER A 1 226 ? -5.774 -3.664 21.653 1.00 86.06 226 SER A CA 1
ATOM 1846 C C . SER A 1 226 ? -6.359 -4.751 20.739 1.00 86.06 226 SER A C 1
ATOM 1848 O O . SER A 1 226 ? -7.520 -5.126 20.912 1.00 86.06 226 SER A O 1
ATOM 1850 N N . ALA A 1 227 ? -5.608 -5.178 19.724 1.00 80.75 227 ALA A N 1
ATOM 1851 C CA . ALA A 1 227 ? -6.083 -5.980 18.603 1.00 80.75 227 ALA A CA 1
ATOM 1852 C C . ALA A 1 227 ? -5.616 -7.436 18.600 1.00 80.75 227 ALA A C 1
ATOM 1854 O O . ALA A 1 227 ? -4.541 -7.732 19.164 1.00 80.75 227 ALA A O 1
#

pLDDT: mean 70.19, std 21.11, range [25.28, 94.12]

Secondary structure (DSSP, 8-state):
------PPP--------------S-EE-HHHHHHHHHHHS-TTPPPTTS----S---HHHHHHHHHS--TT-TTS-PPEEPP--SS--------------------SSGGG-TT-EEE-SS--GGGS--S--S-EEEEEEE-TTS-EEEEEEEGGGS-EEEEEEESSTT--EEEEE-GGG--TTS----PPPHHHHHHIIIIIIHHHHHHHS-HHHHTTS-SSGGG-

Organism: NCBI:txid1336337

Sequence (227 aa):
MLSTHLPCQNCSIQETQENIVEDYNNINLHELTSFLQNCLPNDYPQPTKFGYSKELNEELSLQLFCGVRIGCYNSQIPRLFIESNNHHDLFPVQCYYDIDSFIGKAKSLSVAKHGIRFQVCPNPLHNITKNIHLYTPVPERLLSGKIKYHQIPIHQIPHFRLGTIFSTFHIPIYVFLPGLYNIHSSTNTYLTNHNIQQWMDIGFLPSVHQHYSSDVLQHLPSSFESA